Protein AF-A0A3M1DLG5-F1 (afdb_monomer)

Radius of gyration: 19.94 Å; Cα contacts (8 Å, |Δi|>4): 221; chains: 1; bounding box: 51×45×50 Å

Foldseek 3Di:
DPPDQVCLLQVLCCLQVLPDPDDPDDDDDDDPLLVVLSVVCSVVSNVLSPLNVVLVVVLVVQCVVCVDDPDDDPVSQVSVVVSQVSVVVSLVSSVVSCVSSVPPLLVVLLVCLPPPSCWHWDDGPVDTDIGNSSLLVLLQVAPVNLPVLLVVCVVDDDRSNVSSLSSNVSSCPDPLNCVPCVPDALVPCVDPVNPPPDSSVRSVVVCVVVVVVVD

Nearest PDB structures (foldseek):
  7drw-assembly1_O  TM=3.138E-01  e=6.542E+00  Homo sapiens

Secondary structure (DSSP, 8-state):
---HHHHHHHHHHHTTT------S-------HHHHHHHHHHHHHHHHHHHHHHHHHHHHHHHHHH-TT-SS--HHHHHHHHHHHHHHHHHHHHHHHHHHHTT--HHHHHHHHTT-TT--EEES-TTSPEEE-HHHHHHHHH-GGGHHHHHHHHTT--HHHHHHHHHHHHHHHHSHHHHHHHTT--TT-TTSGGGTTS-HHHHHHHHHHHTGGGG-

Solvent-accessible surface area (backbone atoms only — not comparable to full-atom values): 12218 Å² total; per-residue (Å²): 144,85,74,55,64,67,50,45,66,45,49,45,38,35,52,39,77,25,66,62,80,80,77,92,79,86,88,84,89,82,59,75,66,34,46,54,42,48,59,72,46,42,61,64,41,47,54,48,13,48,52,35,37,51,51,50,54,52,46,55,50,52,62,64,70,44,84,84,59,102,62,77,52,75,67,48,50,52,52,47,52,50,42,43,53,48,51,54,50,50,52,53,48,51,55,48,46,41,58,73,34,68,51,60,64,59,65,55,30,62,72,36,38,66,42,90,36,55,49,50,62,44,76,53,81,96,58,63,40,83,36,54,45,30,29,52,54,36,10,73,61,7,54,81,37,44,66,65,44,60,63,42,61,83,78,43,59,74,70,31,32,53,33,42,56,49,16,47,57,41,12,53,65,21,68,84,28,26,77,78,50,74,74,62,60,53,87,46,70,87,40,72,92,38,59,95,51,58,69,66,57,28,46,52,52,51,49,61,75,52,44,79,76,79,110

Mean predicted aligned error: 11.47 Å

Structure (mmCIF, N/CA/C/O backbone):
data_AF-A0A3M1DLG5-F1
#
_entry.id   AF-A0A3M1DLG5-F1
#
loop_
_atom_site.group_PDB
_atom_site.id
_atom_site.type_symbol
_atom_site.label_atom_id
_atom_site.label_alt_id
_atom_site.label_comp_id
_atom_site.label_asym_id
_atom_site.label_entity_id
_atom_site.label_seq_id
_atom_site.pdbx_PDB_ins_code
_atom_site.Cartn_x
_atom_site.Cartn_y
_atom_site.Cartn_z
_atom_site.occupancy
_atom_site.B_iso_or_equiv
_atom_site.auth_seq_id
_atom_site.auth_comp_id
_atom_site.auth_asym_id
_atom_site.auth_atom_id
_atom_site.pdbx_PDB_model_num
ATOM 1 N N . MET A 1 1 ? -30.697 -7.023 3.765 1.00 36.19 1 MET A N 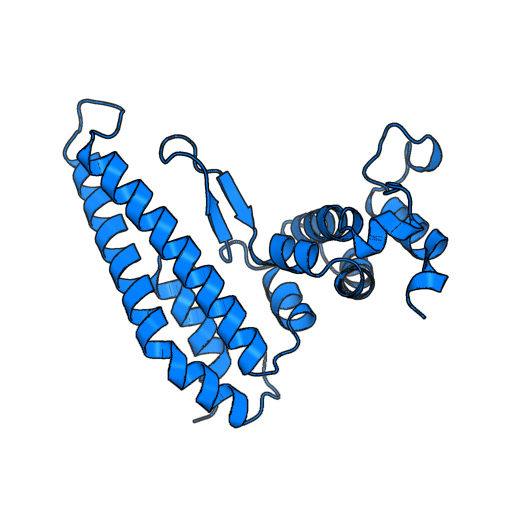1
ATOM 2 C CA . MET A 1 1 ? -29.843 -7.577 4.845 1.00 36.19 1 MET A CA 1
ATOM 3 C C . MET A 1 1 ? -28.482 -8.064 4.308 1.00 36.19 1 MET A C 1
ATOM 5 O O . MET A 1 1 ? -27.983 -9.080 4.757 1.0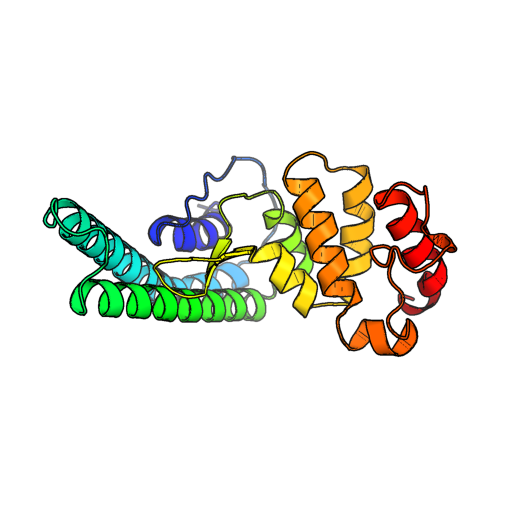0 36.19 1 MET A O 1
ATOM 9 N N . ARG A 1 2 ? -27.865 -7.372 3.330 1.00 32.28 2 ARG A N 1
ATOM 10 C CA . ARG A 1 2 ? -26.691 -7.883 2.577 1.00 32.28 2 ARG A CA 1
ATOM 11 C C . ARG A 1 2 ? -25.561 -6.848 2.386 1.00 32.28 2 ARG A C 1
ATOM 13 O O . ARG A 1 2 ? -24.687 -7.025 1.555 1.00 32.28 2 ARG A O 1
ATOM 20 N N . THR A 1 3 ? -25.570 -5.776 3.178 1.00 33.66 3 THR A N 1
ATOM 21 C CA . THR A 1 3 ? -24.706 -4.583 3.033 1.00 33.66 3 THR A CA 1
ATOM 22 C C . THR A 1 3 ? -23.513 -4.578 4.010 1.00 33.66 3 THR A C 1
ATOM 24 O O . THR A 1 3 ? -22.783 -3.603 4.102 1.00 33.66 3 THR A O 1
ATOM 27 N N . VAL A 1 4 ? -23.326 -5.638 4.805 1.00 42.47 4 VAL A N 1
ATOM 28 C CA . VAL A 1 4 ? -22.681 -5.502 6.126 1.00 42.47 4 VAL A CA 1
ATOM 29 C C . VAL A 1 4 ? -21.161 -5.703 6.112 1.00 42.47 4 VAL A C 1
ATOM 31 O O . VAL A 1 4 ? -20.481 -5.082 6.911 1.00 42.47 4 VAL A O 1
ATOM 34 N N . ILE A 1 5 ? -20.582 -6.486 5.200 1.00 41.12 5 ILE A N 1
ATOM 35 C CA . ILE A 1 5 ? -19.214 -7.013 5.396 1.00 41.12 5 ILE A CA 1
ATOM 36 C C . ILE A 1 5 ? -18.106 -5.987 5.080 1.00 41.12 5 ILE A C 1
ATOM 38 O O . ILE A 1 5 ? -17.142 -5.847 5.831 1.00 41.12 5 ILE A O 1
ATOM 42 N N . ILE A 1 6 ? -18.251 -5.220 3.993 1.00 41.19 6 ILE A N 1
ATOM 43 C CA . ILE A 1 6 ? -17.272 -4.184 3.601 1.00 41.19 6 ILE A CA 1
ATOM 44 C C . ILE A 1 6 ? -17.504 -2.896 4.399 1.00 41.19 6 ILE A C 1
ATOM 46 O O . ILE A 1 6 ? -16.544 -2.225 4.781 1.00 41.19 6 ILE A O 1
ATOM 50 N N . SER A 1 7 ? -18.767 -2.590 4.718 1.00 37.44 7 SER A N 1
ATOM 51 C CA . SER A 1 7 ? -19.107 -1.542 5.677 1.00 37.44 7 SER A CA 1
ATOM 52 C C . SER A 1 7 ? -18.572 -1.871 7.066 1.00 37.44 7 SER A C 1
ATOM 54 O O . SER A 1 7 ? -18.046 -0.970 7.686 1.00 37.44 7 SER A O 1
ATOM 56 N N . ALA A 1 8 ? -18.584 -3.128 7.519 1.00 39.03 8 ALA A N 1
ATOM 57 C CA . ALA A 1 8 ? -18.019 -3.521 8.809 1.00 39.03 8 ALA A CA 1
ATOM 58 C C . ALA A 1 8 ? -16.513 -3.245 8.870 1.00 39.03 8 ALA A C 1
ATOM 60 O O . ALA A 1 8 ? -16.102 -2.468 9.718 1.00 39.03 8 ALA A O 1
ATOM 61 N N . LEU A 1 9 ? -15.703 -3.748 7.928 1.00 41.31 9 LEU A N 1
ATOM 62 C CA . LEU A 1 9 ? -14.248 -3.497 7.900 1.00 41.31 9 LEU A CA 1
ATOM 63 C C . LEU A 1 9 ? -13.873 -2.018 7.674 1.00 41.31 9 LEU A C 1
ATOM 65 O O . LEU A 1 9 ? -12.832 -1.567 8.149 1.00 41.31 9 LEU A O 1
ATOM 69 N N . ALA A 1 10 ? -14.707 -1.248 6.970 1.00 39.22 10 ALA A N 1
ATOM 70 C CA . ALA A 1 10 ? -14.526 0.197 6.838 1.00 39.22 10 ALA A CA 1
ATOM 71 C C . ALA A 1 10 ? -14.945 0.952 8.117 1.00 39.22 10 ALA A C 1
ATOM 73 O O . ALA A 1 10 ? -14.186 1.789 8.592 1.00 39.22 10 ALA A O 1
ATOM 74 N N . SER A 1 11 ? -16.090 0.625 8.722 1.00 36.44 11 SER A N 1
ATOM 75 C CA . SER A 1 11 ? -16.593 1.192 9.986 1.00 36.44 11 SER A CA 1
ATOM 76 C C . SER A 1 11 ? -15.668 0.898 11.170 1.00 36.44 11 SER A C 1
ATOM 78 O O . SER A 1 11 ? -15.456 1.763 12.015 1.00 36.44 11 SER A O 1
ATOM 80 N N . ILE A 1 12 ? -15.053 -0.283 11.161 1.00 41.28 12 ILE A N 1
ATOM 81 C CA . ILE A 1 12 ? -13.977 -0.746 12.042 1.00 41.28 12 ILE A CA 1
ATOM 82 C C . ILE A 1 12 ? -12.810 0.254 12.106 1.00 41.28 12 ILE A C 1
ATOM 84 O O . ILE A 1 12 ? -12.253 0.492 13.177 1.00 41.28 12 ILE A O 1
ATOM 88 N N . LEU A 1 13 ? -12.453 0.867 10.972 1.00 40.31 13 LEU A N 1
ATOM 89 C CA . LEU A 1 13 ? -11.385 1.867 10.882 1.00 40.31 13 LEU A CA 1
ATOM 90 C C . LEU A 1 13 ? -11.918 3.282 11.166 1.00 40.31 13 LEU A C 1
ATOM 92 O O . LEU A 1 13 ? -11.270 4.042 11.883 1.00 40.31 13 LEU A O 1
ATOM 96 N N . VAL A 1 14 ? -13.137 3.604 10.717 1.00 38.12 14 VAL A N 1
ATOM 97 C CA . VAL A 1 14 ? -13.814 4.893 10.990 1.00 38.12 14 VAL A CA 1
ATOM 98 C C . VAL A 1 14 ? -13.953 5.175 12.486 1.00 38.12 14 VAL A C 1
ATOM 100 O O . VAL A 1 14 ? -13.737 6.310 12.905 1.00 38.12 14 VAL A O 1
ATOM 103 N N . GLY A 1 15 ? -14.230 4.156 13.304 1.00 35.38 15 GLY A N 1
ATOM 104 C CA . GLY A 1 15 ? -14.324 4.292 14.762 1.00 35.38 15 GLY A CA 1
ATOM 105 C C . GLY A 1 15 ? -13.002 4.603 15.485 1.00 35.38 15 GLY A C 1
ATOM 106 O O . GLY A 1 15 ? -13.041 4.949 16.657 1.00 35.38 15 GLY A O 1
ATOM 107 N N . ALA A 1 16 ? -11.843 4.498 14.818 1.00 34.12 16 ALA A N 1
ATOM 108 C CA . ALA A 1 16 ? -10.505 4.706 15.400 1.00 34.12 16 ALA A CA 1
ATOM 109 C C . ALA A 1 16 ? -9.875 6.081 15.069 1.00 34.12 16 ALA A C 1
ATOM 111 O O . ALA A 1 16 ? -8.660 6.268 15.223 1.00 34.12 16 ALA A O 1
ATOM 112 N N . GLY A 1 17 ? -10.656 7.028 14.535 1.00 31.05 17 GLY A N 1
ATOM 113 C CA . GLY A 1 17 ? -10.147 8.308 14.023 1.00 31.05 17 GLY A CA 1
ATOM 114 C C . GLY A 1 17 ? -9.451 8.207 12.654 1.00 31.05 17 GLY A C 1
ATOM 115 O O . GLY A 1 17 ? -8.719 9.118 12.263 1.00 31.05 17 GLY A O 1
ATOM 116 N N . VAL A 1 18 ? -9.670 7.111 11.917 1.00 35.88 18 VAL A N 1
ATOM 117 C CA . VAL A 1 18 ? -9.260 6.906 10.515 1.00 35.88 18 VAL A CA 1
ATOM 118 C C . VAL A 1 18 ? -10.488 7.205 9.640 1.00 35.88 18 VAL A C 1
ATOM 120 O O . VAL A 1 18 ? -11.346 6.352 9.456 1.00 35.88 18 VAL A O 1
ATOM 123 N N . TYR A 1 19 ? -10.641 8.448 9.173 1.00 32.88 19 TYR A N 1
ATOM 124 C CA . TYR A 1 19 ? -11.885 8.983 8.578 1.00 32.88 19 TYR A CA 1
ATOM 125 C C . TYR A 1 19 ? -12.289 8.388 7.204 1.00 32.88 19 TYR A C 1
ATOM 127 O O . TYR A 1 19 ? -12.300 9.097 6.205 1.00 32.88 19 TYR A O 1
ATOM 135 N N . VAL A 1 20 ? -12.710 7.127 7.109 1.00 34.62 20 VAL A N 1
ATOM 136 C CA . VAL A 1 20 ? -13.213 6.571 5.833 1.00 34.62 20 VAL A CA 1
ATOM 137 C C . VAL A 1 20 ? -14.630 7.082 5.526 1.00 34.62 20 VAL A C 1
ATOM 139 O O . VAL A 1 20 ? -15.617 6.598 6.078 1.00 34.62 20 VAL A O 1
ATOM 142 N N . TRP A 1 21 ? -14.765 8.034 4.599 1.00 27.91 21 TRP A N 1
ATOM 143 C CA . TRP A 1 21 ? -16.052 8.320 3.952 1.00 27.91 21 TRP A CA 1
ATOM 144 C C . TRP A 1 21 ? -16.255 7.302 2.822 1.00 27.91 21 TRP A C 1
ATOM 146 O O . TRP A 1 21 ? -15.625 7.385 1.767 1.00 27.91 21 TRP A O 1
ATOM 156 N N . VAL A 1 22 ? -17.086 6.284 3.056 1.00 32.59 22 VAL A N 1
ATOM 157 C CA . VAL A 1 22 ? -17.362 5.239 2.059 1.00 32.59 22 VAL A CA 1
ATOM 158 C C . VAL A 1 22 ? -18.319 5.791 0.999 1.00 32.59 22 VAL A C 1
ATOM 160 O O . VAL A 1 22 ? -19.522 5.909 1.235 1.00 32.59 22 VAL A O 1
ATOM 163 N N . ASN A 1 23 ? -17.792 6.098 -0.189 1.00 27.17 23 ASN A N 1
ATOM 164 C CA . ASN A 1 23 ? -18.617 6.348 -1.371 1.00 27.17 23 ASN A CA 1
ATOM 165 C C . ASN A 1 23 ? -19.371 5.063 -1.771 1.00 27.17 23 ASN A C 1
ATOM 167 O O . ASN A 1 23 ? -18.784 3.988 -1.905 1.00 27.17 23 ASN A O 1
ATOM 171 N N . HIS A 1 24 ? -20.687 5.197 -1.942 1.00 28.91 24 HIS A N 1
ATOM 172 C CA . HIS A 1 24 ? -21.675 4.148 -2.226 1.00 28.91 24 HIS A CA 1
ATOM 173 C C . HIS A 1 24 ? -21.585 3.593 -3.665 1.00 28.91 24 HIS A C 1
ATOM 175 O O . HIS A 1 24 ? -22.514 3.763 -4.448 1.00 28.91 24 HIS A O 1
ATOM 181 N N . THR A 1 25 ? -20.489 2.938 -4.061 1.00 31.25 25 THR A N 1
ATOM 182 C CA . THR A 1 25 ? -20.414 2.348 -5.417 1.00 31.25 25 THR A CA 1
ATOM 183 C C . THR A 1 25 ? -19.607 1.053 -5.496 1.00 31.25 25 THR A C 1
ATOM 185 O O . THR A 1 25 ? -18.667 0.999 -6.276 1.00 31.25 25 THR A O 1
ATOM 188 N N . TRP A 1 26 ? -19.943 0.007 -4.732 1.00 37.22 26 TRP A N 1
ATOM 189 C CA . TRP A 1 26 ? -19.465 -1.358 -5.026 1.00 37.22 26 TRP A CA 1
ATOM 190 C C . TRP A 1 26 ? -20.488 -2.406 -4.577 1.00 37.22 26 TRP A C 1
ATOM 192 O O . TRP A 1 26 ? -20.509 -2.824 -3.420 1.00 37.22 26 TRP A O 1
ATOM 202 N N . GLU A 1 27 ? -21.342 -2.821 -5.510 1.00 37.94 27 GLU A N 1
ATOM 203 C CA . GLU A 1 27 ? -22.211 -3.988 -5.382 1.00 37.94 27 GLU A CA 1
ATOM 204 C C . GLU A 1 27 ? -21.558 -5.172 -6.108 1.00 37.94 27 GLU A C 1
ATOM 206 O O . GLU A 1 27 ? -21.162 -5.049 -7.263 1.00 37.94 27 GLU A O 1
ATOM 211 N N . GLU A 1 28 ? -21.472 -6.300 -5.397 1.00 39.03 28 GLU A N 1
ATOM 212 C CA . GLU A 1 28 ? -21.389 -7.690 -5.878 1.00 39.03 28 GLU A CA 1
ATOM 213 C C . GLU A 1 28 ? -20.162 -8.517 -5.439 1.00 39.03 28 GLU A C 1
ATOM 215 O O . GLU A 1 28 ? -19.011 -8.259 -5.792 1.00 39.03 28 GLU A O 1
ATOM 220 N N . ARG A 1 29 ? -20.515 -9.618 -4.750 1.00 42.81 29 ARG A N 1
ATOM 221 C CA . ARG A 1 29 ? -19.769 -10.851 -4.425 1.00 42.81 29 ARG A C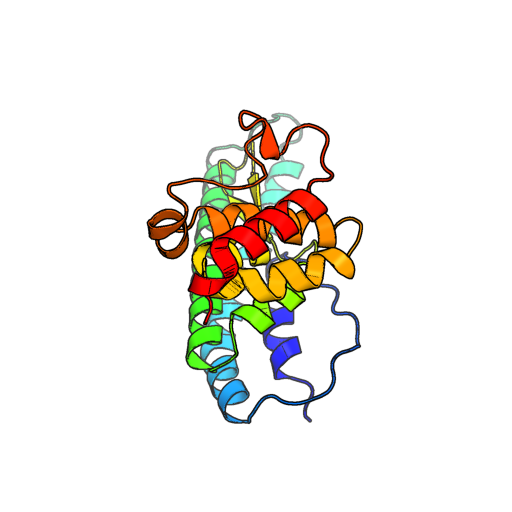A 1
ATOM 222 C C . ARG A 1 29 ? -18.703 -10.788 -3.333 1.00 42.81 29 ARG A C 1
ATOM 224 O O . ARG A 1 29 ? -17.524 -10.635 -3.627 1.00 42.81 29 ARG A O 1
ATOM 231 N N . TYR A 1 30 ? -19.129 -11.104 -2.109 1.00 47.16 30 TYR A N 1
ATOM 232 C CA . TYR A 1 30 ? -18.330 -11.869 -1.144 1.00 47.16 30 TYR A CA 1
ATOM 233 C C . TYR A 1 30 ? -19.228 -12.897 -0.429 1.00 47.16 30 TYR A C 1
ATOM 235 O O . TYR A 1 30 ? -20.393 -12.605 -0.167 1.00 47.16 30 TYR A O 1
ATOM 243 N N . ASP A 1 31 ? -18.684 -14.099 -0.216 1.00 51.06 31 ASP A N 1
ATOM 244 C CA . ASP A 1 31 ? -19.351 -15.311 0.294 1.00 51.06 31 ASP A CA 1
ATOM 245 C C . ASP A 1 31 ? -19.721 -15.223 1.787 1.00 51.06 31 ASP A C 1
ATOM 247 O O . ASP A 1 31 ? -19.079 -14.499 2.551 1.00 51.06 31 ASP A O 1
ATOM 251 N N . ASP A 1 32 ? -20.697 -16.026 2.226 1.00 50.41 32 ASP A N 1
ATOM 252 C CA . ASP A 1 32 ? -21.175 -16.083 3.621 1.00 50.41 32 ASP A CA 1
ATOM 253 C C . ASP A 1 32 ? -20.044 -16.368 4.640 1.00 50.41 32 ASP A C 1
ATOM 255 O O . ASP A 1 32 ? -20.055 -15.822 5.742 1.00 50.41 32 ASP A O 1
ATOM 259 N N . ALA A 1 33 ? -18.999 -17.105 4.242 1.00 48.28 33 ALA A N 1
ATOM 260 C CA . ALA A 1 33 ? -17.816 -17.392 5.066 1.00 48.28 33 ALA A CA 1
ATOM 261 C C . ALA A 1 33 ? -17.002 -16.138 5.456 1.00 48.28 33 ALA A C 1
ATOM 263 O O . ALA A 1 33 ? -16.401 -16.087 6.529 1.00 48.28 33 ALA A O 1
ATOM 264 N N . VAL A 1 34 ? -17.007 -15.098 4.614 1.00 50.56 34 VAL A N 1
ATOM 265 C CA . VAL A 1 34 ? -16.353 -13.808 4.898 1.00 50.56 34 VAL A CA 1
ATOM 266 C C . VAL A 1 34 ? -17.087 -13.092 6.037 1.00 50.56 34 VAL A C 1
ATOM 268 O O . VAL A 1 34 ? -16.456 -12.459 6.883 1.00 50.56 34 VAL A O 1
ATOM 271 N N . THR A 1 35 ? -18.418 -13.216 6.085 1.00 57.28 35 THR A N 1
ATOM 272 C CA . THR A 1 35 ? -19.262 -12.621 7.134 1.00 57.28 35 THR A CA 1
ATOM 273 C C . THR A 1 35 ? -18.934 -13.199 8.503 1.00 57.28 35 THR A C 1
ATOM 275 O O . THR A 1 35 ? -18.760 -12.442 9.458 1.00 57.28 35 THR A O 1
ATOM 278 N N . ASP A 1 36 ? -18.795 -14.522 8.592 1.00 57.44 36 ASP A N 1
ATOM 279 C CA . ASP A 1 36 ? -18.526 -15.214 9.852 1.00 57.44 36 ASP A CA 1
ATOM 280 C C . ASP A 1 36 ? -17.146 -14.851 10.409 1.00 57.44 36 ASP A C 1
ATOM 282 O O . ASP A 1 36 ? -17.024 -14.499 11.587 1.00 57.44 36 ASP A O 1
ATOM 286 N N . VAL A 1 37 ? -16.114 -14.819 9.560 1.00 58.62 37 VAL A N 1
ATOM 287 C CA . VAL A 1 37 ? -14.763 -14.412 9.976 1.00 58.62 37 VAL A CA 1
ATOM 288 C C . VAL A 1 37 ? -14.744 -12.949 10.425 1.00 58.62 37 VAL A C 1
ATOM 290 O O . VAL A 1 37 ? -14.229 -12.642 11.498 1.00 58.62 37 VAL A O 1
ATOM 293 N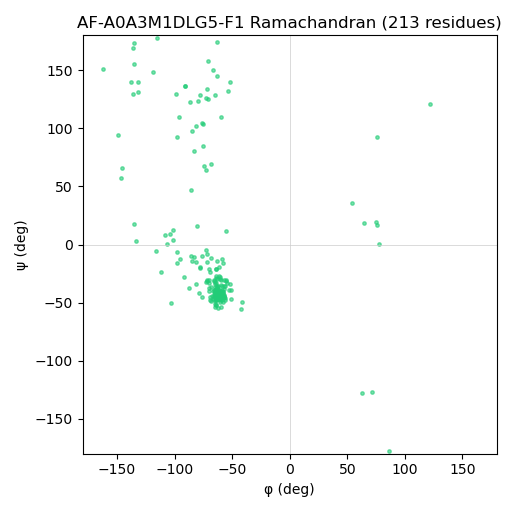 N . VAL A 1 38 ? -15.351 -12.033 9.663 1.00 57.19 38 VAL A N 1
ATOM 294 C CA . VAL A 1 38 ? -15.409 -10.612 10.050 1.00 57.19 38 VAL A CA 1
ATOM 295 C C . VAL A 1 38 ? -16.170 -10.429 11.366 1.00 57.19 38 VAL A C 1
ATOM 297 O O . VAL A 1 38 ? -15.698 -9.702 12.238 1.00 57.19 38 VAL A O 1
ATOM 300 N N . SER A 1 39 ? -17.286 -11.137 11.564 1.00 63.81 39 SER A N 1
ATOM 301 C CA . SER A 1 39 ? -18.059 -11.076 12.811 1.00 63.81 39 SER A CA 1
ATOM 302 C C . SER A 1 39 ? -17.283 -11.600 14.027 1.00 63.81 39 SER A C 1
ATOM 304 O O . SER A 1 39 ? -17.411 -11.047 15.119 1.00 63.81 39 SER A O 1
ATOM 306 N N . THR A 1 40 ? -16.415 -12.598 13.825 1.00 70.50 40 THR A N 1
ATOM 307 C CA . THR A 1 40 ? -15.566 -13.187 14.872 1.00 70.50 40 THR A CA 1
ATOM 308 C C . THR A 1 40 ? -14.578 -12.163 15.436 1.00 70.50 40 THR A C 1
ATOM 310 O O . THR A 1 40 ? -14.347 -12.118 16.645 1.00 70.50 40 THR A O 1
ATOM 313 N N . TYR A 1 41 ? -14.028 -11.298 14.579 1.00 66.25 41 TYR A N 1
ATOM 314 C CA . TYR A 1 41 ? -13.051 -10.277 14.976 1.00 66.25 41 TYR A CA 1
ATOM 315 C C . TYR A 1 41 ? -13.660 -8.904 15.268 1.00 66.25 41 TYR A C 1
ATOM 317 O O . TYR A 1 41 ? -12.992 -8.062 15.871 1.00 66.25 41 TYR A O 1
ATOM 325 N N . GLN A 1 42 ? -14.927 -8.685 14.903 1.00 63.94 42 GLN A N 1
ATOM 326 C CA . GLN A 1 42 ? -15.621 -7.402 15.022 1.00 63.94 42 GLN A CA 1
ATOM 327 C C . GLN A 1 42 ? -15.507 -6.797 16.427 1.00 63.94 42 GLN A C 1
ATOM 329 O O . GLN A 1 42 ? -15.131 -5.639 16.570 1.00 63.94 42 GLN A O 1
ATOM 334 N N . TRP A 1 43 ? -15.743 -7.591 17.474 1.00 71.38 43 TRP A N 1
ATOM 335 C CA . TRP A 1 43 ? -15.675 -7.098 18.853 1.00 71.38 43 TRP A CA 1
ATOM 336 C C . TRP A 1 43 ? -14.269 -6.632 19.259 1.00 71.38 43 TRP A C 1
ATOM 338 O O . TRP A 1 43 ? -14.119 -5.584 19.888 1.00 71.38 43 TRP A O 1
ATOM 348 N N . GLN A 1 44 ? -13.229 -7.390 18.896 1.00 68.44 44 GLN A N 1
ATOM 349 C CA . GLN A 1 44 ? -11.843 -7.034 19.224 1.00 68.44 44 GLN A CA 1
ATOM 350 C C . GLN A 1 44 ? -11.439 -5.740 18.528 1.00 68.44 44 GLN A C 1
ATOM 352 O O . GLN A 1 44 ? -10.792 -4.874 19.116 1.00 68.44 44 GLN A O 1
ATOM 357 N N . VAL A 1 45 ? -11.864 -5.602 17.279 1.00 61.84 45 VAL A N 1
ATOM 358 C CA . VAL A 1 45 ? -11.646 -4.402 16.501 1.00 61.84 45 VAL A CA 1
ATOM 359 C C . VAL A 1 45 ? -12.371 -3.200 17.108 1.00 61.84 45 VAL A C 1
ATOM 361 O O . VAL A 1 45 ? -11.726 -2.189 17.374 1.00 61.84 45 VAL A O 1
ATOM 364 N N . ASP A 1 46 ? -13.671 -3.314 17.385 1.00 63.91 46 ASP A N 1
ATOM 365 C CA . ASP A 1 46 ? -14.464 -2.231 17.973 1.00 63.91 46 ASP A CA 1
ATOM 366 C C . ASP A 1 46 ? -13.895 -1.803 19.331 1.00 63.91 46 ASP A C 1
ATOM 368 O O . ASP A 1 46 ? -13.815 -0.613 19.635 1.00 63.91 46 ASP A O 1
ATOM 372 N N . SER A 1 47 ? -13.433 -2.764 20.136 1.00 68.31 47 SER A N 1
ATOM 373 C CA . SER A 1 47 ? -12.778 -2.493 21.416 1.00 68.31 47 SER A CA 1
ATOM 374 C C . SER A 1 47 ? -11.492 -1.677 21.247 1.00 68.31 47 SER A C 1
ATOM 376 O O . SER A 1 47 ? -11.276 -0.718 21.991 1.00 68.31 47 SER A O 1
ATOM 378 N N . LEU A 1 48 ? -10.630 -2.039 20.290 1.00 63.56 48 LEU A N 1
ATOM 379 C CA . LEU A 1 48 ? -9.382 -1.314 20.024 1.00 63.56 48 LEU A CA 1
ATOM 380 C C . LEU A 1 48 ? -9.657 0.084 19.461 1.00 63.56 48 LEU A C 1
ATOM 382 O O . LEU A 1 48 ? -9.058 1.058 19.918 1.00 63.56 48 LEU A O 1
ATOM 386 N N . SER A 1 49 ? -10.590 0.194 18.517 1.00 61.16 49 SER A N 1
ATOM 387 C CA . SER A 1 49 ? -10.982 1.458 17.892 1.00 61.16 49 SER A CA 1
ATOM 388 C C . SER A 1 49 ? -11.564 2.436 18.912 1.00 61.16 49 SER A C 1
ATOM 390 O O . SER A 1 49 ? -11.099 3.571 19.006 1.00 61.16 49 SER A O 1
ATOM 392 N N . ASN A 1 50 ? -12.486 1.975 19.763 1.00 69.00 50 ASN A N 1
ATOM 393 C CA . ASN A 1 50 ? -13.054 2.796 20.832 1.00 69.00 50 ASN A CA 1
ATOM 394 C C . ASN A 1 50 ? -11.985 3.266 21.829 1.00 69.00 50 ASN A C 1
ATOM 396 O O . ASN A 1 50 ? -12.000 4.423 22.246 1.00 69.00 50 ASN A O 1
ATOM 400 N N . ARG A 1 51 ? -11.030 2.400 22.199 1.00 72.25 51 ARG A N 1
ATOM 401 C CA . ARG A 1 51 ? -9.929 2.784 23.096 1.00 72.25 51 ARG A CA 1
ATOM 402 C C . ARG A 1 51 ? -9.046 3.867 22.474 1.00 72.25 51 ARG A C 1
ATOM 404 O O . ARG A 1 51 ? -8.698 4.821 23.164 1.00 72.25 51 ARG A O 1
ATOM 411 N N . ILE A 1 52 ? -8.717 3.741 21.186 1.00 64.88 52 ILE A N 1
ATOM 412 C CA . ILE A 1 52 ? -7.955 4.753 20.440 1.00 64.88 52 ILE A CA 1
ATOM 413 C C . ILE A 1 52 ? -8.697 6.092 20.432 1.00 64.88 52 ILE A C 1
ATOM 415 O O . ILE A 1 52 ? -8.082 7.127 20.683 1.00 64.88 52 ILE A O 1
ATOM 419 N N . GLU A 1 53 ? -10.003 6.086 20.162 1.00 68.56 53 GLU A N 1
ATOM 420 C CA . GLU A 1 53 ? -10.804 7.310 20.098 1.00 68.56 53 GLU A CA 1
ATOM 421 C C . GLU A 1 53 ? -10.869 8.027 21.450 1.00 68.56 53 GLU A C 1
ATOM 423 O O . GLU A 1 53 ? -10.624 9.232 21.524 1.00 68.56 53 GLU A O 1
ATOM 428 N N . VAL A 1 54 ? -11.111 7.290 22.538 1.00 72.56 54 VAL A N 1
ATOM 429 C CA . VAL A 1 54 ? -11.111 7.857 23.895 1.00 72.56 54 VAL A CA 1
ATOM 430 C C . VAL A 1 54 ? -9.760 8.496 24.220 1.00 72.56 54 VAL A C 1
ATOM 432 O O . VAL A 1 54 ? -9.719 9.654 24.636 1.00 72.56 54 VAL A O 1
ATOM 435 N N . LEU A 1 55 ? -8.655 7.792 23.958 1.00 68.50 55 LEU A N 1
ATOM 436 C CA . LEU A 1 55 ? -7.311 8.316 24.215 1.00 68.50 55 LEU A CA 1
ATOM 437 C C . LEU A 1 55 ? -6.987 9.539 23.345 1.00 68.50 55 LEU A C 1
ATOM 439 O O . LEU A 1 55 ? -6.387 10.492 23.836 1.00 68.50 55 LEU A O 1
ATOM 443 N N . ASN A 1 56 ? -7.417 9.567 22.077 1.00 66.19 56 ASN A N 1
ATOM 444 C CA . ASN A 1 56 ? -7.274 10.753 21.226 1.00 66.19 56 ASN A CA 1
ATOM 445 C C . ASN A 1 56 ? -8.022 11.952 21.822 1.00 66.19 56 ASN A C 1
ATOM 447 O O . ASN A 1 56 ? -7.486 13.059 21.862 1.00 66.19 56 ASN A O 1
ATOM 451 N N . GLN A 1 57 ? -9.255 11.754 22.294 1.00 72.19 57 GLN A N 1
ATOM 452 C CA . GLN A 1 57 ? -10.037 12.830 22.902 1.00 72.19 57 GLN A CA 1
ATOM 453 C C . GLN A 1 57 ? -9.395 13.341 24.195 1.00 72.19 57 GLN A C 1
ATOM 455 O O . GLN A 1 57 ? -9.341 14.554 24.405 1.00 72.19 57 GLN A O 1
ATOM 460 N N . GLU A 1 58 ? -8.890 12.448 25.046 1.00 74.25 58 GLU A N 1
ATOM 461 C CA . GLU A 1 58 ? -8.175 12.804 26.277 1.00 74.25 58 GLU A CA 1
ATOM 462 C C . GLU A 1 58 ? -6.887 13.574 25.987 1.00 74.25 58 GLU A C 1
ATOM 464 O O . GLU A 1 58 ? -6.660 14.637 26.568 1.00 74.25 58 GLU A O 1
ATOM 469 N N . LEU A 1 59 ? -6.099 13.110 25.018 1.00 70.81 59 LEU A N 1
ATOM 470 C CA . LEU A 1 59 ? -4.885 13.780 24.571 1.00 70.81 59 LEU A CA 1
ATOM 471 C C . LEU A 1 59 ? -5.181 15.184 24.028 1.00 70.81 59 LEU A C 1
ATOM 473 O O . LEU A 1 59 ? -4.543 16.156 24.428 1.00 70.81 59 LEU A O 1
ATOM 477 N N . MET A 1 60 ? -6.208 15.329 23.185 1.00 71.69 60 MET A N 1
ATOM 478 C CA . MET A 1 60 ? -6.612 16.637 22.657 1.00 71.69 60 MET A CA 1
ATOM 479 C C . MET A 1 60 ? -7.144 17.576 23.746 1.00 71.69 60 MET A C 1
ATOM 481 O O . MET A 1 60 ? -6.975 18.792 23.636 1.00 71.69 60 MET A O 1
ATOM 485 N N . ARG A 1 61 ? -7.779 17.047 24.801 1.00 76.69 61 ARG A N 1
ATOM 486 C CA . ARG A 1 61 ? -8.181 17.840 25.975 1.00 76.69 61 ARG A CA 1
ATOM 487 C C . ARG A 1 61 ? -6.969 18.289 26.788 1.00 76.69 61 ARG A C 1
ATOM 489 O O . ARG A 1 61 ? -6.915 19.463 27.139 1.00 76.69 61 ARG A O 1
ATOM 496 N N . SER A 1 62 ? -6.008 17.399 27.038 1.00 70.00 62 SER A N 1
ATOM 497 C CA . SER A 1 62 ? -4.752 17.707 27.739 1.00 70.00 62 SER A CA 1
ATOM 498 C C . SER A 1 62 ? -3.973 18.816 27.021 1.00 70.00 62 SER A C 1
ATOM 500 O O . SER A 1 62 ? -3.687 19.846 27.628 1.00 70.00 62 SER A O 1
ATOM 502 N N . ILE A 1 63 ? -3.786 18.696 25.701 1.00 68.38 63 ILE A N 1
ATOM 503 C CA . ILE A 1 63 ? -3.112 19.714 24.876 1.00 68.38 63 ILE A CA 1
ATOM 504 C C . ILE A 1 63 ? -3.825 21.074 24.947 1.00 68.38 63 ILE A C 1
ATOM 506 O O . ILE A 1 63 ? -3.178 22.117 25.012 1.00 68.38 63 ILE A O 1
ATOM 510 N N . ARG A 1 64 ? -5.167 21.093 24.925 1.00 73.50 64 ARG A N 1
ATOM 511 C CA . ARG A 1 64 ? -5.943 22.344 25.030 1.00 73.50 64 ARG A CA 1
ATOM 512 C C . ARG A 1 64 ? -5.898 22.955 26.431 1.00 73.50 64 ARG A C 1
ATOM 514 O O . ARG A 1 64 ? -5.981 24.171 26.547 1.00 73.50 64 ARG A O 1
ATOM 521 N N . ALA A 1 65 ? -5.796 22.141 27.479 1.00 69.94 65 ALA A N 1
ATOM 522 C CA . ALA A 1 65 ? -5.708 22.620 28.856 1.00 69.94 65 ALA A CA 1
ATOM 523 C C . ALA A 1 65 ? -4.335 23.246 29.165 1.00 69.94 65 ALA A C 1
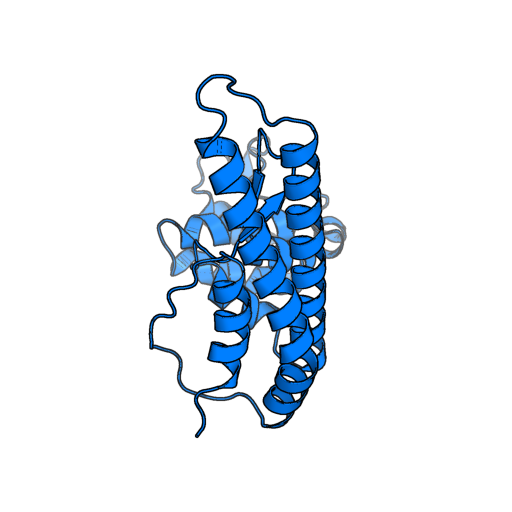ATOM 525 O O . ALA A 1 65 ? -4.258 24.215 29.919 1.00 69.94 65 ALA A O 1
ATOM 526 N N . GLU A 1 66 ? -3.260 22.759 28.540 1.00 63.03 66 GLU A N 1
ATOM 527 C CA . GLU A 1 66 ? -1.886 23.245 28.729 1.00 63.03 66 GLU A CA 1
ATOM 528 C C . GLU A 1 66 ? -1.517 24.452 27.844 1.00 63.03 66 GLU A C 1
ATOM 530 O O . GLU A 1 66 ? -0.434 24.500 27.263 1.00 63.03 66 GLU A O 1
ATOM 535 N N . HIS A 1 67 ? -2.370 25.482 27.768 1.00 54.59 67 HIS A N 1
ATOM 536 C CA . HIS A 1 67 ? -2.200 26.691 26.932 1.00 54.59 67 HIS A CA 1
ATOM 537 C C . HIS A 1 67 ? -0.887 27.512 27.110 1.00 54.59 67 HIS A C 1
ATOM 539 O O . HIS A 1 67 ? -0.781 28.617 26.577 1.00 54.59 67 HIS A O 1
ATOM 545 N N . GLN A 1 68 ? 0.139 27.007 27.803 1.00 50.84 68 GLN A N 1
ATOM 546 C CA . GLN A 1 68 ? 1.410 27.689 28.052 1.00 50.84 68 GLN A CA 1
ATOM 547 C C . GLN A 1 68 ? 2.697 26.878 27.820 1.00 50.84 68 GLN A C 1
ATOM 549 O O . GLN A 1 68 ? 3.774 27.448 28.008 1.00 50.84 68 GLN A O 1
ATOM 554 N N . LYS A 1 69 ? 2.655 25.619 27.351 1.00 51.34 69 LYS A N 1
ATOM 555 C CA . LYS A 1 69 ? 3.875 24.910 26.906 1.00 51.34 69 LYS A CA 1
ATOM 556 C C . LYS A 1 69 ? 3.663 24.141 25.592 1.00 51.34 69 LYS A C 1
ATOM 558 O O . LYS A 1 69 ? 2.725 23.365 25.492 1.00 51.34 69 LYS A O 1
ATOM 563 N N . PRO A 1 70 ? 4.536 24.314 24.580 1.00 51.22 70 PRO A N 1
ATOM 564 C CA . PRO A 1 70 ? 4.376 23.711 23.252 1.00 51.22 70 PRO A CA 1
ATOM 565 C C . PRO A 1 70 ? 4.823 22.237 23.168 1.00 51.22 70 PRO A C 1
ATOM 567 O O . PRO A 1 70 ? 5.056 21.734 22.074 1.00 51.22 70 PRO A O 1
ATOM 570 N N . THR A 1 71 ? 4.991 21.547 24.296 1.00 61.41 71 THR A N 1
ATOM 571 C CA . THR A 1 71 ? 5.526 20.179 24.362 1.00 61.41 71 THR A CA 1
ATOM 572 C C . THR A 1 71 ? 4.637 19.331 25.249 1.00 61.41 71 THR A C 1
ATOM 574 O O . THR A 1 71 ? 4.376 19.756 26.373 1.00 61.41 71 THR A O 1
ATOM 577 N N . LEU A 1 72 ? 4.252 18.138 24.782 1.00 62.81 72 LEU A N 1
ATOM 578 C CA . LEU A 1 72 ? 3.558 17.167 25.624 1.00 62.81 72 LEU A CA 1
ATOM 579 C C . LEU A 1 72 ? 4.354 16.899 26.904 1.00 62.81 72 LEU A C 1
ATOM 581 O O . LEU A 1 72 ? 5.562 16.616 26.853 1.00 62.81 72 LEU A O 1
ATOM 585 N N . ASP A 1 73 ? 3.659 16.942 28.033 1.00 76.31 73 ASP A N 1
ATOM 586 C CA . ASP A 1 73 ? 4.151 16.390 29.284 1.00 76.31 73 ASP A CA 1
ATOM 587 C C . ASP A 1 73 ? 4.348 14.857 29.185 1.00 76.31 73 ASP A C 1
ATOM 589 O O . ASP A 1 73 ? 4.069 14.209 28.167 1.00 76.31 73 ASP A O 1
ATOM 593 N N . GLU A 1 74 ? 4.911 14.248 30.231 1.00 76.75 74 GLU A N 1
ATOM 594 C CA . GLU A 1 74 ? 5.157 12.798 30.257 1.00 76.75 74 GLU A CA 1
ATOM 595 C C . GLU A 1 74 ? 3.862 11.984 30.102 1.00 76.75 74 GLU A C 1
ATOM 597 O O . GLU A 1 74 ? 3.876 10.912 29.491 1.00 76.75 74 GLU A O 1
ATOM 602 N N . TYR A 1 75 ? 2.736 12.519 30.584 1.00 72.88 75 TYR A N 1
ATOM 603 C CA . TYR A 1 75 ? 1.419 11.899 30.483 1.00 72.88 75 TYR A CA 1
ATOM 604 C C . TYR A 1 75 ? 0.903 11.884 29.038 1.00 72.88 75 TYR A C 1
ATOM 606 O O . TYR A 1 75 ? 0.519 10.834 28.516 1.00 72.88 75 TYR A O 1
ATOM 614 N N . GLY A 1 76 ? 0.977 13.020 28.345 1.00 70.50 76 GLY A N 1
ATOM 615 C CA . GLY A 1 76 ? 0.645 13.141 26.933 1.00 70.50 76 GLY A CA 1
ATOM 616 C C . GLY A 1 76 ? 1.485 12.213 26.058 1.00 70.50 76 GLY A C 1
ATOM 617 O O . GLY A 1 76 ? 0.955 11.549 25.165 1.00 70.50 76 GLY A O 1
ATOM 618 N N . LYS A 1 77 ? 2.792 12.109 26.336 1.00 75.12 77 LYS A N 1
ATOM 619 C CA . LYS A 1 77 ? 3.698 11.200 25.611 1.00 75.12 77 LYS A CA 1
ATOM 620 C C . LYS A 1 77 ? 3.335 9.733 25.828 1.00 75.12 77 LYS A C 1
ATOM 622 O O . LYS A 1 77 ? 3.354 8.954 24.875 1.00 75.12 77 LYS A O 1
ATOM 627 N N . ALA A 1 78 ? 2.978 9.351 27.054 1.00 74.62 78 ALA A N 1
ATOM 628 C CA . ALA A 1 78 ? 2.532 7.994 27.358 1.00 74.62 78 ALA A CA 1
ATOM 629 C C . ALA A 1 78 ? 1.244 7.633 26.595 1.00 74.62 78 ALA A C 1
ATOM 631 O O . ALA A 1 78 ? 1.203 6.587 25.945 1.00 74.62 78 ALA A O 1
ATOM 632 N N . MET A 1 79 ? 0.241 8.522 26.585 1.00 71.62 79 MET A N 1
ATOM 633 C CA . MET A 1 79 ? -1.000 8.318 25.822 1.00 71.62 79 MET A CA 1
ATOM 634 C C . MET A 1 79 ? -0.743 8.201 24.318 1.00 71.62 79 MET A C 1
ATOM 636 O O . MET A 1 79 ? -1.286 7.314 23.661 1.00 71.62 79 MET A O 1
ATOM 640 N N . ALA A 1 80 ? 0.117 9.054 23.761 1.00 65.19 80 ALA A N 1
ATOM 641 C CA . ALA A 1 80 ? 0.482 8.987 22.351 1.00 65.19 80 ALA A CA 1
ATOM 642 C C . ALA A 1 80 ? 1.130 7.647 21.964 1.00 65.19 80 ALA A C 1
ATOM 644 O O . ALA A 1 80 ? 0.797 7.066 20.927 1.00 65.19 80 ALA A O 1
ATOM 645 N N . ASN A 1 81 ? 2.019 7.132 22.815 1.00 73.44 81 ASN A N 1
ATOM 646 C CA . ASN A 1 81 ? 2.648 5.829 22.617 1.00 73.44 81 ASN A CA 1
ATOM 647 C C . ASN A 1 81 ? 1.632 4.679 22.717 1.00 73.44 81 ASN A C 1
ATOM 649 O O . ASN A 1 81 ? 1.688 3.748 21.911 1.00 73.44 81 ASN A O 1
ATOM 653 N N . GLU A 1 82 ? 0.676 4.751 23.651 1.00 75.25 82 GLU A N 1
ATOM 654 C CA . GLU A 1 82 ? -0.414 3.771 23.766 1.00 75.25 82 GLU A CA 1
ATOM 655 C C . GLU A 1 82 ? -1.292 3.770 22.504 1.00 75.25 82 GLU A C 1
ATOM 657 O O . GLU A 1 82 ? -1.539 2.711 21.927 1.00 75.25 82 GLU A O 1
ATOM 662 N N . ILE A 1 83 ? -1.682 4.948 22.004 1.00 63.72 83 ILE A N 1
ATOM 663 C CA . ILE A 1 83 ? -2.435 5.094 20.747 1.00 63.72 83 ILE A CA 1
ATOM 664 C C . ILE A 1 83 ? -1.667 4.468 19.576 1.00 63.72 83 ILE A C 1
ATOM 666 O O . ILE A 1 83 ? -2.249 3.738 18.769 1.00 63.72 83 ILE A O 1
ATOM 670 N N . HIS A 1 84 ? -0.361 4.732 19.471 1.00 66.06 84 HIS A N 1
ATOM 671 C CA . HIS A 1 84 ? 0.478 4.154 18.422 1.00 66.06 84 HIS A CA 1
ATOM 672 C C . HIS A 1 84 ? 0.508 2.618 18.497 1.00 66.06 84 HIS A C 1
ATOM 674 O O . HIS A 1 84 ? 0.296 1.939 17.488 1.00 66.06 84 HIS A O 1
ATOM 680 N N . TRP A 1 85 ? 0.699 2.060 19.694 1.00 73.31 85 TRP A N 1
ATOM 681 C CA . TRP A 1 85 ? 0.700 0.615 19.907 1.00 73.31 85 TRP A CA 1
ATOM 682 C C . TRP A 1 85 ? -0.651 -0.033 19.568 1.00 73.31 85 TRP A C 1
ATOM 684 O O . TRP A 1 85 ? -0.688 -1.037 18.850 1.00 73.31 85 TRP A O 1
ATOM 694 N N . LEU A 1 86 ? -1.766 0.566 20.000 1.00 69.62 86 LEU A N 1
ATOM 695 C CA . LEU A 1 86 ? -3.116 0.077 19.698 1.00 69.62 86 LEU A CA 1
ATOM 696 C C . LEU A 1 86 ? -3.397 0.078 18.189 1.00 69.62 86 LEU A C 1
ATOM 698 O O . LEU A 1 86 ? -3.942 -0.890 17.657 1.00 69.62 86 LEU A O 1
ATOM 702 N N . ARG A 1 87 ? -2.960 1.116 17.463 1.00 65.25 87 ARG A N 1
ATOM 703 C CA . ARG A 1 87 ? -3.063 1.171 15.993 1.00 65.25 87 ARG A CA 1
ATOM 704 C C . ARG A 1 87 ? -2.273 0.052 15.317 1.00 65.25 87 ARG A C 1
ATOM 706 O O . ARG A 1 87 ? -2.745 -0.537 14.340 1.00 65.25 87 ARG A O 1
ATOM 713 N N . ALA A 1 88 ? -1.087 -0.269 15.831 1.00 67.50 88 ALA A N 1
ATOM 714 C CA . ALA A 1 88 ? -0.294 -1.385 15.324 1.00 67.50 88 ALA A CA 1
ATOM 715 C C . ALA A 1 88 ? -0.998 -2.735 15.554 1.00 67.50 88 ALA A C 1
ATOM 717 O O . ALA A 1 88 ? -1.005 -3.579 14.655 1.00 67.50 88 ALA A O 1
ATOM 718 N N . GLN A 1 89 ? -1.632 -2.935 16.715 1.00 71.94 89 GLN A N 1
ATOM 719 C CA . GLN A 1 89 ? -2.440 -4.132 16.975 1.00 71.94 89 GLN A CA 1
ATOM 720 C C . GLN A 1 89 ? -3.646 -4.231 16.040 1.00 71.94 89 GLN A C 1
ATOM 722 O O . GLN A 1 89 ? -3.845 -5.276 15.422 1.00 71.94 89 GLN A O 1
ATOM 727 N N . LEU A 1 90 ? -4.393 -3.137 15.873 1.00 65.94 90 LEU A N 1
ATOM 728 C CA . LEU A 1 90 ? -5.535 -3.072 14.964 1.00 65.94 90 LEU A CA 1
ATOM 729 C C . LEU A 1 90 ? -5.126 -3.421 13.526 1.00 65.94 90 LEU A C 1
ATOM 731 O O . LEU A 1 90 ? -5.784 -4.218 12.863 1.00 65.94 90 LEU A O 1
ATOM 735 N N . THR A 1 91 ? -3.988 -2.898 13.066 1.00 67.69 91 THR A N 1
ATOM 736 C CA . THR A 1 91 ? -3.448 -3.211 11.735 1.00 67.69 91 THR A CA 1
ATOM 737 C C . THR A 1 91 ? -3.177 -4.711 11.585 1.00 67.69 91 THR A C 1
ATOM 739 O O . THR A 1 91 ? -3.568 -5.311 10.586 1.00 67.69 91 THR A O 1
ATOM 742 N N . ARG A 1 92 ? -2.544 -5.353 12.579 1.00 73.12 92 ARG A N 1
ATOM 743 C CA . ARG A 1 92 ? -2.288 -6.808 12.552 1.00 73.12 92 ARG A CA 1
ATOM 744 C C . ARG A 1 92 ? -3.582 -7.613 12.509 1.00 73.12 92 ARG A C 1
ATOM 746 O O . ARG A 1 92 ? -3.647 -8.588 11.763 1.00 73.12 92 ARG A O 1
ATOM 753 N N . LEU A 1 93 ? -4.582 -7.188 13.275 1.00 69.75 93 LEU A N 1
ATOM 754 C CA . LEU A 1 93 ? -5.880 -7.843 13.339 1.00 69.75 93 LEU A CA 1
ATOM 755 C C . LEU A 1 93 ? -6.597 -7.776 11.990 1.00 69.75 93 LEU A C 1
ATOM 757 O O . LEU A 1 93 ? -6.986 -8.808 11.462 1.00 69.75 93 LEU A O 1
ATOM 761 N N . VAL A 1 94 ? -6.644 -6.598 11.361 1.00 68.69 94 VAL A N 1
ATOM 762 C CA . VAL A 1 94 ? -7.210 -6.434 10.012 1.00 68.69 94 VAL A CA 1
ATOM 763 C C . VAL A 1 94 ? -6.497 -7.332 9.000 1.00 68.69 94 VAL A C 1
ATOM 765 O O . VAL A 1 94 ? -7.158 -8.022 8.225 1.00 68.69 94 VAL A O 1
ATOM 768 N N . LYS A 1 95 ? -5.157 -7.392 9.024 1.00 70.69 95 LYS A N 1
ATOM 769 C CA . LYS A 1 95 ? -4.401 -8.305 8.147 1.00 70.69 95 LYS A CA 1
ATOM 770 C C . LYS A 1 95 ? -4.791 -9.768 8.369 1.00 70.69 95 LYS A C 1
ATOM 772 O O . LYS A 1 95 ? -4.863 -10.533 7.412 1.00 70.69 95 LYS A O 1
ATOM 777 N N . GLN A 1 96 ? -4.984 -10.175 9.622 1.00 74.81 96 GLN A N 1
ATOM 778 C CA . GLN A 1 96 ? -5.403 -11.531 9.966 1.00 74.81 96 GLN A CA 1
ATOM 779 C C . GLN A 1 96 ? -6.812 -11.817 9.444 1.00 74.81 96 GLN A C 1
ATOM 781 O O . GLN A 1 96 ? -6.993 -12.798 8.732 1.00 74.81 96 GLN A O 1
ATOM 786 N N . THR A 1 97 ? -7.764 -10.920 9.694 1.00 68.06 97 THR A N 1
ATOM 787 C CA . THR A 1 97 ? -9.145 -11.055 9.225 1.00 68.06 97 THR A CA 1
ATOM 788 C C . THR A 1 97 ? -9.226 -11.141 7.702 1.00 68.06 97 THR A C 1
ATOM 790 O O . THR A 1 97 ? -9.916 -12.011 7.187 1.00 68.06 97 THR A O 1
ATOM 793 N N . VAL A 1 98 ? -8.488 -10.301 6.962 1.00 67.75 98 VAL A N 1
ATOM 794 C CA . VAL A 1 98 ? -8.453 -10.357 5.486 1.00 67.75 98 VAL A CA 1
ATOM 795 C C . VAL A 1 98 ? -7.945 -11.716 4.995 1.00 67.75 98 VAL A C 1
ATOM 797 O O . VAL A 1 98 ? -8.537 -12.292 4.084 1.00 67.75 98 VAL A O 1
ATOM 800 N N . ARG A 1 99 ? -6.882 -12.249 5.617 1.00 71.62 99 ARG A N 1
ATOM 801 C CA . ARG A 1 99 ? -6.334 -13.571 5.276 1.00 71.62 99 ARG A CA 1
ATOM 802 C C . ARG A 1 99 ? -7.322 -14.698 5.557 1.00 71.62 99 ARG A C 1
ATOM 804 O O . ARG A 1 99 ? -7.513 -15.560 4.708 1.00 71.62 99 ARG A O 1
ATOM 811 N N . GLU A 1 100 ? -7.930 -14.700 6.737 1.00 71.00 100 GLU A N 1
ATOM 812 C CA . GLU A 1 100 ? -8.837 -15.768 7.168 1.00 71.00 100 GLU A CA 1
ATOM 813 C C . GLU A 1 100 ? -10.174 -15.735 6.431 1.00 71.00 100 GLU A C 1
ATOM 815 O O . GLU A 1 100 ? -10.755 -16.780 6.158 1.00 71.00 100 GLU A O 1
ATOM 820 N N . ALA A 1 101 ? -10.625 -14.548 6.031 1.00 66.06 101 ALA A N 1
ATOM 821 C CA . ALA A 1 101 ? -11.822 -14.391 5.224 1.00 66.06 101 ALA A CA 1
ATOM 822 C C . ALA A 1 101 ? -11.620 -14.846 3.766 1.00 66.06 101 ALA A C 1
ATOM 824 O O . ALA A 1 101 ? -12.567 -14.824 2.988 1.00 66.06 101 ALA A O 1
ATOM 825 N N . GLY A 1 102 ? -10.403 -15.226 3.355 1.00 67.75 102 GLY A N 1
ATOM 826 C CA . GLY A 1 102 ? -10.123 -15.653 1.980 1.00 67.75 102 GLY A CA 1
ATOM 827 C C . GLY A 1 102 ? -10.315 -14.544 0.939 1.00 67.75 102 GLY A C 1
ATOM 828 O O . GLY A 1 102 ? -10.459 -14.827 -0.250 1.00 67.75 102 GLY A O 1
ATOM 829 N N . VAL A 1 103 ? -10.334 -13.279 1.369 1.00 71.69 103 VAL A N 1
ATOM 830 C CA . VAL A 1 103 ? -10.399 -12.124 0.470 1.00 71.69 103 VAL A CA 1
ATOM 831 C C . VAL A 1 103 ? -9.049 -11.990 -0.222 1.00 71.69 103 VAL A C 1
ATOM 833 O O . VAL A 1 103 ? -8.015 -12.044 0.439 1.00 71.69 103 VAL A O 1
ATOM 836 N N . ASP A 1 104 ? -9.046 -11.778 -1.540 1.00 82.75 104 ASP A N 1
ATOM 837 C CA . ASP A 1 104 ? -7.815 -11.471 -2.271 1.00 82.75 104 ASP A CA 1
ATOM 838 C C . ASP A 1 104 ? -7.191 -10.175 -1.708 1.00 82.75 104 ASP A C 1
ATOM 840 O O . ASP A 1 104 ? -7.751 -9.085 -1.904 1.00 82.75 104 ASP A O 1
ATOM 844 N N . PRO A 1 105 ? -6.042 -10.264 -1.007 1.00 83.69 105 PRO A N 1
ATOM 845 C CA . PRO A 1 105 ? -5.448 -9.115 -0.341 1.00 83.69 105 PRO A CA 1
ATOM 846 C C . PRO A 1 105 ? -4.995 -8.055 -1.347 1.00 83.69 105 PRO A C 1
ATOM 848 O O . PRO A 1 105 ? -5.086 -6.864 -1.056 1.00 83.69 105 PRO A O 1
ATOM 851 N N . ILE A 1 106 ? -4.568 -8.455 -2.550 1.00 89.38 106 ILE A N 1
ATOM 852 C CA . ILE A 1 106 ? -4.135 -7.519 -3.589 1.00 89.38 106 ILE A CA 1
ATOM 853 C C . ILE A 1 106 ? -5.332 -6.678 -4.015 1.00 89.38 106 ILE A C 1
ATOM 855 O O . ILE A 1 106 ? -5.294 -5.452 -3.919 1.00 89.38 106 ILE A O 1
ATOM 859 N N . ARG A 1 107 ? -6.437 -7.324 -4.400 1.00 87.56 107 ARG A N 1
ATOM 860 C CA . ARG A 1 107 ? -7.665 -6.622 -4.792 1.00 87.56 107 ARG A CA 1
ATOM 861 C C . ARG A 1 107 ? -8.190 -5.711 -3.682 1.00 87.56 107 ARG A C 1
ATOM 863 O O . ARG A 1 107 ? -8.605 -4.585 -3.967 1.00 87.56 107 ARG A O 1
ATOM 870 N N . PHE A 1 108 ? -8.150 -6.170 -2.431 1.00 82.56 108 PHE A N 1
ATOM 871 C CA . PHE A 1 108 ? -8.554 -5.362 -1.284 1.00 82.56 108 PHE A CA 1
ATOM 872 C C . PHE A 1 108 ? -7.708 -4.089 -1.166 1.00 82.56 108 PHE A C 1
ATOM 874 O O . PHE A 1 108 ? -8.267 -2.990 -1.165 1.00 82.56 108 PHE A O 1
ATOM 881 N N . TYR A 1 109 ? -6.379 -4.196 -1.128 1.00 86.44 109 TYR A N 1
ATOM 882 C CA . TYR A 1 109 ? -5.520 -3.024 -0.944 1.00 86.44 109 TYR A CA 1
ATOM 883 C C . TYR A 1 109 ? -5.492 -2.096 -2.162 1.00 86.44 109 TYR A C 1
ATOM 885 O O . TYR A 1 109 ? -5.473 -0.879 -1.979 1.00 86.44 109 TYR A O 1
ATOM 893 N N . LEU A 1 110 ? -5.606 -2.615 -3.390 1.00 90.19 110 LEU A N 1
ATOM 894 C CA . LEU A 1 110 ? -5.757 -1.775 -4.588 1.00 90.19 110 LEU A CA 1
ATOM 895 C C . LEU A 1 110 ? -6.990 -0.867 -4.483 1.00 90.19 110 LEU A C 1
ATOM 897 O O . LEU A 1 110 ? -6.909 0.322 -4.793 1.00 90.19 110 LEU A O 1
ATOM 901 N N . SER A 1 111 ? -8.108 -1.389 -3.960 1.00 87.25 111 SER A N 1
ATOM 902 C CA . SER A 1 111 ? -9.335 -0.602 -3.751 1.00 87.25 111 SER A CA 1
ATOM 903 C C . SER A 1 111 ? -9.164 0.541 -2.740 1.00 87.25 111 SER A C 1
ATOM 905 O O . SER A 1 111 ? -9.934 1.501 -2.751 1.00 87.25 111 SER A O 1
ATOM 907 N N . LYS A 1 112 ? -8.145 0.457 -1.875 1.00 85.31 112 LYS A N 1
ATOM 908 C CA . LYS A 1 112 ? -7.855 1.430 -0.815 1.00 85.31 112 LYS A CA 1
ATOM 909 C C . LYS A 1 112 ? -6.780 2.446 -1.180 1.00 85.31 112 LYS A C 1
ATOM 911 O O . LYS A 1 112 ? -6.610 3.413 -0.449 1.00 85.31 112 LYS A O 1
ATOM 916 N N . LEU A 1 113 ? -6.102 2.312 -2.322 1.00 90.12 113 LEU A N 1
ATOM 917 C CA . LEU A 1 113 ? -5.070 3.273 -2.740 1.00 90.12 113 LEU A CA 1
ATOM 918 C C . LEU A 1 113 ? -5.602 4.701 -2.933 1.00 90.12 113 LEU A C 1
ATOM 920 O O . LEU A 1 113 ? -4.861 5.664 -2.752 1.00 90.12 113 LEU A O 1
ATOM 924 N N . GLY A 1 114 ? -6.874 4.852 -3.308 1.00 88.19 114 GLY A N 1
ATOM 925 C CA . GLY A 1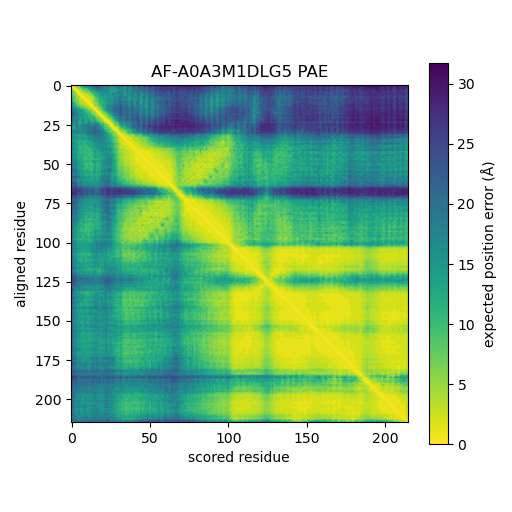 114 ? -7.508 6.166 -3.447 1.00 88.19 114 GLY A CA 1
ATOM 926 C C . GLY A 1 114 ? -8.043 6.751 -2.141 1.00 88.19 114 GLY A C 1
ATOM 927 O O . GLY A 1 114 ? -8.411 7.924 -2.104 1.00 88.19 114 GLY A O 1
ATOM 928 N N . ASP A 1 115 ? -8.083 5.957 -1.073 1.00 83.38 115 ASP A N 1
ATOM 929 C CA . ASP A 1 115 ? -8.619 6.361 0.217 1.00 83.38 115 ASP A CA 1
ATOM 930 C C . ASP A 1 115 ? -7.533 7.084 1.021 1.00 83.38 115 ASP A C 1
ATOM 932 O O . ASP A 1 115 ? -6.677 6.474 1.663 1.00 83.38 115 ASP A O 1
ATOM 936 N N . SER A 1 116 ? -7.562 8.418 0.981 1.00 80.56 116 SER A N 1
ATOM 937 C CA . SER A 1 116 ? -6.576 9.264 1.666 1.00 80.56 116 SER A CA 1
ATOM 938 C C . SER A 1 116 ? -6.588 9.125 3.183 1.00 80.56 116 SER A C 1
ATOM 940 O O . SER A 1 116 ? -5.639 9.565 3.844 1.00 80.56 116 SER A O 1
ATOM 942 N N . THR A 1 117 ? -7.639 8.505 3.712 1.00 73.00 117 THR A N 1
ATOM 943 C CA . THR A 1 117 ? -7.854 8.303 5.134 1.00 73.00 117 THR A CA 1
ATOM 944 C C . THR A 1 117 ? -7.426 6.922 5.585 1.00 73.00 117 THR A C 1
ATOM 946 O O . THR A 1 117 ? -7.179 6.766 6.770 1.00 73.00 117 THR A O 1
ATOM 949 N N . PHE A 1 118 ? -7.230 5.961 4.673 1.00 73.38 118 PHE A N 1
ATOM 950 C CA . PHE A 1 118 ? -6.743 4.611 4.968 1.00 73.38 118 PHE A CA 1
ATOM 951 C C . PHE A 1 118 ? -5.239 4.610 5.288 1.00 73.38 118 PHE A C 1
ATOM 953 O O . PHE A 1 118 ? -4.387 4.129 4.534 1.00 73.38 118 PHE A O 1
ATOM 960 N N . VAL A 1 119 ? -4.902 5.216 6.424 1.00 75.31 119 VAL A N 1
ATOM 961 C CA . VAL A 1 119 ? -3.537 5.451 6.885 1.00 75.31 119 VAL A CA 1
ATOM 962 C C . VAL A 1 119 ? -3.376 5.120 8.361 1.00 75.31 119 VAL A C 1
ATOM 964 O O . VAL A 1 119 ? -4.317 5.196 9.145 1.00 75.31 119 VAL A O 1
ATOM 967 N N . SER A 1 120 ? -2.146 4.802 8.746 1.00 69.88 120 SER A N 1
ATOM 968 C CA . SER A 1 120 ? -1.694 4.782 10.135 1.00 69.88 120 SER A CA 1
ATOM 969 C C . SER A 1 120 ? -0.625 5.862 10.330 1.00 69.88 120 SER A C 1
ATOM 971 O O . SER A 1 120 ? -0.271 6.577 9.393 1.00 69.88 120 SER A O 1
ATOM 973 N N . HIS A 1 121 ? -0.129 6.013 11.552 1.00 70.19 121 HIS A N 1
ATOM 974 C CA . HIS A 1 121 ? 0.950 6.939 11.875 1.00 70.19 121 HIS A CA 1
ATOM 975 C C . HIS A 1 121 ? 2.012 6.224 12.708 1.00 70.19 121 HIS A C 1
ATOM 977 O O . HIS A 1 121 ? 1.681 5.428 13.591 1.00 70.19 121 HIS A O 1
ATOM 983 N N . TYR A 1 122 ? 3.277 6.517 12.429 1.00 61.66 122 TYR A N 1
ATOM 984 C CA . TYR A 1 122 ? 4.439 5.980 13.131 1.00 61.66 122 TYR A CA 1
ATOM 985 C C . TYR A 1 122 ? 5.461 7.080 13.419 1.00 61.66 122 TYR A C 1
ATOM 987 O O . TYR A 1 122 ? 5.346 8.185 12.898 1.00 61.66 122 TYR A O 1
ATOM 995 N N . GLY A 1 123 ? 6.459 6.777 14.246 1.00 61.78 123 GLY A N 1
ATOM 996 C CA . GLY A 1 123 ? 7.399 7.777 14.750 1.00 61.78 123 GLY A CA 1
ATOM 997 C C . GLY A 1 123 ? 6.888 8.472 16.012 1.00 61.78 123 GLY A C 1
ATOM 998 O O . GLY A 1 123 ? 5.832 8.124 16.542 1.00 61.78 123 GLY A O 1
ATOM 999 N N . ASP A 1 124 ? 7.672 9.427 16.505 1.00 57.84 124 ASP A N 1
ATOM 1000 C CA . ASP A 1 124 ? 7.363 10.139 17.744 1.00 57.84 124 ASP A CA 1
ATOM 1001 C C . ASP A 1 124 ? 6.106 10.996 17.592 1.00 57.84 124 ASP A C 1
ATOM 1003 O O . ASP A 1 124 ? 5.830 11.535 16.517 1.00 57.84 124 ASP A O 1
ATOM 1007 N N . PHE A 1 125 ? 5.376 11.192 18.692 1.00 58.41 125 PHE A N 1
ATOM 1008 C CA . PHE A 1 125 ? 4.183 12.042 18.702 1.00 58.41 125 PHE A CA 1
ATOM 1009 C C . PHE A 1 125 ? 4.438 13.442 18.142 1.00 58.41 125 PHE A C 1
ATOM 1011 O O . PHE A 1 125 ? 3.600 13.986 17.430 1.00 58.41 125 PHE A O 1
ATOM 1018 N N . ASP A 1 126 ? 5.600 14.014 18.453 1.00 59.41 126 ASP A N 1
ATOM 1019 C CA . ASP A 1 126 ? 5.947 15.373 18.042 1.00 59.41 126 ASP A CA 1
ATOM 1020 C C . ASP A 1 126 ? 6.234 15.459 16.528 1.00 59.41 126 ASP A C 1
ATOM 1022 O O . ASP A 1 126 ? 6.279 16.553 15.962 1.00 59.41 126 ASP A O 1
ATOM 1026 N N . LYS A 1 127 ? 6.448 14.314 15.857 1.00 65.50 127 LYS A N 1
ATOM 1027 C CA . LYS A 1 127 ? 6.757 14.201 14.422 1.00 65.50 127 LYS A CA 1
ATOM 1028 C C . LYS A 1 127 ? 6.145 12.926 13.818 1.00 65.50 127 LYS A C 1
ATOM 1030 O O . LYS A 1 127 ? 6.889 12.048 13.369 1.00 65.50 127 LYS A O 1
ATOM 1035 N N . PRO A 1 128 ? 4.806 12.815 13.767 1.00 66.19 128 PRO A N 1
ATOM 1036 C CA . PRO A 1 128 ? 4.162 11.616 13.269 1.00 66.19 128 PRO A CA 1
ATOM 1037 C C . PRO A 1 128 ? 4.364 11.523 11.755 1.00 66.19 128 PRO A C 1
ATOM 1039 O O . PRO A 1 128 ? 4.026 12.433 10.994 1.00 66.19 128 PRO A O 1
ATOM 1042 N N . LEU A 1 129 ? 4.908 10.400 11.309 1.00 67.88 129 LEU A N 1
ATOM 1043 C CA . LEU A 1 129 ? 5.037 10.041 9.907 1.00 67.88 129 LEU A CA 1
ATOM 1044 C C . LEU A 1 129 ? 3.804 9.252 9.475 1.00 67.88 129 LEU A C 1
ATOM 1046 O O . LEU A 1 129 ? 3.319 8.377 10.192 1.00 67.88 129 LEU A O 1
ATOM 1050 N N . VAL A 1 130 ? 3.279 9.570 8.294 1.00 77.19 130 VAL A N 1
ATOM 1051 C CA . VAL A 1 130 ? 2.088 8.907 7.753 1.00 77.19 130 VAL A CA 1
ATOM 1052 C C . VAL A 1 130 ? 2.483 7.568 7.142 1.00 77.19 130 VAL A C 1
ATOM 1054 O O . VAL A 1 130 ? 3.283 7.520 6.213 1.00 77.19 130 VAL A O 1
ATOM 1057 N N . PHE A 1 131 ? 1.860 6.496 7.618 1.00 74.88 131 PHE A N 1
ATOM 1058 C CA . PHE A 1 131 ? 1.967 5.151 7.068 1.00 74.88 131 PHE A CA 1
ATOM 1059 C C . PHE A 1 131 ? 0.798 4.894 6.115 1.00 74.88 131 PHE A C 1
ATOM 1061 O O . PHE A 1 131 ? -0.356 4.788 6.540 1.00 74.88 131 PHE A O 1
ATOM 1068 N N . ARG A 1 132 ? 1.064 4.816 4.811 1.00 85.88 132 ARG A N 1
ATOM 1069 C CA . ARG A 1 132 ? 0.025 4.611 3.789 1.00 85.88 132 ARG A CA 1
ATOM 1070 C C . ARG A 1 132 ? -0.298 3.124 3.669 1.00 85.88 132 ARG A C 1
ATOM 1072 O O . ARG A 1 132 ? 0.195 2.470 2.758 1.00 85.88 132 ARG A O 1
ATOM 1079 N N . ILE A 1 133 ? -1.130 2.617 4.585 1.00 82.19 133 ILE A N 1
ATOM 1080 C CA . ILE A 1 133 ? -1.393 1.179 4.787 1.00 82.19 133 ILE A CA 1
ATOM 1081 C C . ILE A 1 133 ? -1.537 0.439 3.452 1.00 82.19 133 ILE A C 1
ATOM 1083 O O . ILE A 1 133 ? -0.771 -0.472 3.192 1.00 82.19 133 ILE A O 1
ATOM 1087 N N . ALA A 1 134 ? -2.443 0.856 2.562 1.00 88.00 134 ALA A N 1
ATOM 1088 C CA . ALA A 1 134 ? -2.667 0.152 1.293 1.00 88.00 134 ALA A CA 1
ATOM 1089 C C . ALA A 1 134 ? -1.399 -0.011 0.435 1.00 88.00 134 ALA A C 1
ATOM 1091 O O . ALA A 1 134 ? -1.139 -1.096 -0.079 1.00 88.00 134 ALA A O 1
ATOM 1092 N N . ALA A 1 135 ? -0.610 1.054 0.287 1.00 94.75 135 ALA A N 1
ATOM 1093 C CA . ALA A 1 135 ? 0.608 1.022 -0.515 1.00 94.75 135 ALA A CA 1
ATOM 1094 C C . ALA A 1 135 ? 1.706 0.175 0.141 1.00 94.75 135 ALA A C 1
ATOM 1096 O O . ALA A 1 135 ? 2.386 -0.581 -0.547 1.00 94.75 135 ALA A O 1
ATOM 1097 N N . GLU A 1 136 ? 1.836 0.273 1.464 1.00 90.25 136 GLU A N 1
ATOM 1098 C CA . GLU A 1 136 ? 2.792 -0.497 2.265 1.00 90.25 136 GLU A CA 1
ATOM 1099 C C . GLU A 1 136 ? 2.482 -1.997 2.207 1.00 90.25 136 GLU A C 1
ATOM 1101 O O . GLU A 1 136 ? 3.364 -2.805 1.934 1.00 90.25 136 GLU A O 1
ATOM 1106 N N . GLU A 1 137 ? 1.212 -2.382 2.358 1.00 89.06 137 GLU A N 1
ATOM 1107 C CA . GLU A 1 137 ? 0.798 -3.787 2.270 1.00 89.06 137 GLU A CA 1
ATOM 1108 C C . GLU A 1 137 ? 1.008 -4.371 0.869 1.00 89.06 137 GLU A C 1
ATOM 1110 O O . GLU A 1 137 ? 1.453 -5.509 0.734 1.00 89.06 137 GLU A O 1
ATOM 1115 N N . LEU A 1 138 ? 0.738 -3.600 -0.189 1.00 95.31 138 LEU A N 1
ATOM 1116 C CA . LEU A 1 138 ? 1.062 -4.017 -1.557 1.00 95.31 138 LEU A CA 1
ATOM 1117 C C . LEU A 1 138 ? 2.581 -4.141 -1.764 1.00 95.31 138 LEU A C 1
ATOM 1119 O O . LEU A 1 138 ? 3.027 -5.041 -2.478 1.00 95.31 138 LEU A O 1
ATOM 1123 N N . GLY A 1 139 ? 3.366 -3.288 -1.104 1.00 95.50 139 GLY A N 1
ATOM 1124 C CA . GLY A 1 139 ? 4.822 -3.378 -1.046 1.00 95.50 139 GLY A CA 1
ATOM 1125 C C . GLY A 1 139 ? 5.321 -4.675 -0.407 1.00 95.50 139 GLY A C 1
ATOM 1126 O O . GLY A 1 139 ? 6.151 -5.366 -0.995 1.00 95.50 139 GLY A O 1
ATOM 1127 N N . GLU A 1 140 ? 4.759 -5.040 0.746 1.00 92.69 140 GLU A N 1
ATOM 1128 C CA . GLU A 1 140 ? 5.055 -6.286 1.469 1.00 92.69 140 GLU A CA 1
ATOM 1129 C C . GLU A 1 140 ? 4.614 -7.543 0.701 1.00 92.69 140 GLU A C 1
ATOM 1131 O O . GLU A 1 140 ? 5.240 -8.594 0.808 1.00 92.69 140 GLU A O 1
ATOM 1136 N N . ILE A 1 141 ? 3.557 -7.457 -0.114 1.00 93.56 141 ILE A N 1
ATOM 1137 C CA . ILE A 1 141 ? 3.185 -8.543 -1.035 1.00 93.56 141 ILE A CA 1
ATOM 1138 C C . ILE A 1 141 ? 4.264 -8.707 -2.126 1.00 93.56 141 ILE A C 1
ATOM 1140 O O . ILE A 1 141 ? 4.619 -9.830 -2.508 1.00 93.56 141 ILE A O 1
ATOM 1144 N N . GLY A 1 142 ? 4.811 -7.598 -2.628 1.00 95.56 142 GLY A N 1
ATOM 1145 C CA . GLY A 1 142 ? 5.907 -7.593 -3.592 1.00 95.56 142 GLY A CA 1
ATOM 1146 C C . GLY A 1 142 ? 5.471 -8.049 -4.983 1.00 95.56 142 GLY A C 1
ATOM 1147 O O . GLY A 1 142 ? 4.509 -7.532 -5.554 1.00 95.56 142 GLY A O 1
ATOM 1148 N N . LYS A 1 143 ? 6.180 -9.038 -5.546 1.00 96.25 143 LYS A N 1
ATOM 1149 C CA . LYS A 1 143 ? 6.004 -9.522 -6.927 1.00 96.25 143 LYS A CA 1
ATOM 1150 C C . LYS A 1 143 ? 4.540 -9.660 -7.396 1.00 96.25 143 LYS A C 1
ATOM 1152 O O . LYS A 1 143 ? 4.247 -9.140 -8.474 1.00 96.25 143 LYS A O 1
ATOM 1157 N N . PRO A 1 144 ? 3.611 -10.304 -6.662 1.00 96.06 144 PRO A N 1
ATOM 1158 C CA . PRO A 1 144 ? 2.228 -10.469 -7.118 1.00 96.06 144 PRO A CA 1
ATOM 1159 C C . PRO A 1 144 ? 1.439 -9.158 -7.268 1.00 96.06 144 PRO A C 1
ATOM 1161 O O . PRO A 1 144 ? 0.527 -9.094 -8.086 1.00 96.06 144 PRO A O 1
ATOM 1164 N N . ALA A 1 145 ? 1.785 -8.108 -6.517 1.00 96.94 145 ALA A N 1
ATOM 1165 C CA . ALA A 1 145 ? 1.085 -6.824 -6.564 1.00 96.94 145 ALA A CA 1
ATOM 1166 C C . ALA A 1 145 ? 1.468 -5.970 -7.787 1.00 96.94 145 ALA A C 1
ATOM 1168 O O . ALA A 1 145 ? 0.717 -5.077 -8.174 1.00 96.94 145 ALA A O 1
ATOM 1169 N N . ILE A 1 146 ? 2.616 -6.241 -8.416 1.00 97.19 146 ILE A N 1
ATOM 1170 C CA . ILE A 1 146 ? 3.168 -5.401 -9.488 1.00 97.19 146 ILE A CA 1
ATOM 1171 C C . ILE A 1 146 ? 2.283 -5.358 -10.745 1.00 97.19 146 ILE A C 1
ATOM 1173 O O . ILE A 1 146 ? 1.963 -4.249 -11.167 1.00 97.19 146 ILE A O 1
ATOM 1177 N N . PRO A 1 147 ? 1.842 -6.481 -11.352 1.00 96.94 147 PRO A N 1
ATOM 1178 C CA . PRO A 1 147 ? 1.044 -6.420 -12.577 1.00 96.94 147 PRO A CA 1
ATOM 1179 C C . PRO A 1 147 ? -0.238 -5.576 -12.464 1.00 96.94 147 PRO A C 1
ATOM 1181 O O . PRO A 1 147 ? -0.450 -4.719 -13.324 1.00 96.94 147 PRO A O 1
ATOM 1184 N N . PRO A 1 148 ? -1.089 -5.730 -11.426 1.00 96.75 148 PRO A N 1
ATOM 1185 C CA . PRO A 1 148 ? -2.274 -4.887 -11.318 1.00 96.75 148 PRO A CA 1
ATOM 1186 C C . PRO A 1 148 ? -1.940 -3.427 -10.976 1.00 96.75 148 PRO A C 1
ATOM 1188 O O . PRO A 1 148 ? -2.642 -2.533 -11.442 1.00 96.75 148 PRO A O 1
ATOM 1191 N N . LEU A 1 149 ? -0.857 -3.157 -10.236 1.00 97.62 149 LEU A N 1
ATOM 1192 C CA . LEU A 1 149 ? -0.383 -1.788 -10.005 1.00 97.62 149 LEU A CA 1
ATOM 1193 C C . LEU A 1 149 ? 0.070 -1.103 -11.304 1.00 97.62 149 LEU A C 1
ATOM 1195 O O . LEU A 1 149 ? -0.267 0.060 -11.518 1.00 97.62 149 LEU A O 1
ATOM 1199 N N . ILE A 1 150 ? 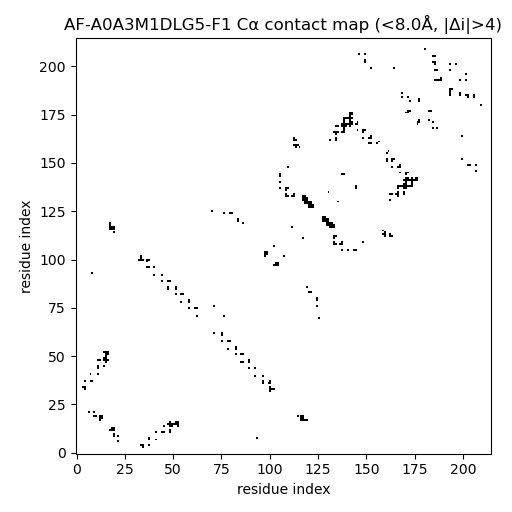0.776 -1.821 -12.185 1.00 96.94 150 ILE A N 1
ATOM 1200 C CA . ILE A 1 150 ? 1.143 -1.329 -13.522 1.00 96.94 150 ILE A CA 1
ATOM 1201 C C . ILE A 1 150 ? -0.118 -0.976 -14.318 1.00 96.94 150 ILE A C 1
ATOM 1203 O O . ILE A 1 150 ? -0.202 0.120 -14.862 1.00 96.94 150 ILE A O 1
ATOM 1207 N N . GLY A 1 151 ? -1.142 -1.836 -14.300 1.00 96.12 151 GLY A N 1
ATOM 1208 C CA . GLY A 1 151 ? -2.425 -1.549 -14.957 1.00 96.12 151 GLY A CA 1
ATOM 1209 C C . GLY A 1 151 ? -3.166 -0.322 -14.400 1.00 96.12 151 GLY A C 1
ATOM 1210 O O . GLY A 1 151 ? -3.921 0.332 -15.120 1.00 96.12 151 GLY A O 1
ATOM 1211 N N . MET A 1 152 ? -2.948 0.037 -13.130 1.00 96.69 152 MET A N 1
ATOM 1212 C CA . MET A 1 152 ? -3.548 1.235 -12.530 1.00 96.69 152 MET A CA 1
ATOM 1213 C C . MET A 1 152 ? -2.854 2.543 -12.932 1.00 96.69 152 MET A C 1
ATOM 1215 O O . MET A 1 152 ? -3.475 3.603 -12.806 1.00 96.69 152 MET A O 1
ATOM 1219 N N . LEU A 1 153 ? -1.606 2.511 -13.416 1.00 95.25 153 LEU A N 1
ATOM 1220 C CA . LEU A 1 153 ? -0.896 3.730 -13.828 1.00 95.25 153 LEU A CA 1
ATOM 1221 C C . LEU A 1 153 ? -1.639 4.482 -14.935 1.00 95.25 153 LEU A C 1
ATOM 1223 O O . LEU A 1 153 ? -1.690 5.709 -14.904 1.00 95.25 153 LEU A O 1
ATOM 1227 N N . ASP A 1 154 ? -2.282 3.750 -15.842 1.00 90.75 154 ASP A N 1
ATOM 1228 C CA . ASP A 1 154 ? -2.952 4.321 -17.015 1.00 90.75 154 ASP A CA 1
ATOM 1229 C C . ASP A 1 154 ? -4.355 4.869 -16.704 1.00 90.75 154 ASP A C 1
ATOM 1231 O O . ASP A 1 154 ? -4.936 5.610 -17.495 1.00 90.75 154 ASP A O 1
ATOM 1235 N N . THR A 1 155 ? -4.922 4.501 -15.553 1.00 91.50 155 THR A N 1
ATOM 1236 C CA . THR A 1 155 ? -6.329 4.774 -15.205 1.00 91.50 155 THR A CA 1
ATOM 1237 C C . THR A 1 155 ? -6.496 5.692 -13.999 1.00 91.50 155 THR A C 1
ATOM 1239 O O . THR A 1 155 ? -7.614 6.090 -13.669 1.00 91.50 155 THR A O 1
ATOM 1242 N N . THR A 1 156 ? -5.402 6.060 -13.332 1.00 92.75 156 THR A N 1
ATOM 1243 C CA . THR A 1 156 ? -5.434 6.860 -12.104 1.00 92.75 156 THR A CA 1
ATOM 1244 C C . THR A 1 156 ? -4.709 8.188 -12.270 1.00 92.75 156 THR A C 1
ATOM 1246 O O . THR A 1 156 ? -3.728 8.297 -12.996 1.00 92.75 156 THR A O 1
ATOM 1249 N N . THR A 1 157 ? -5.170 9.217 -11.554 1.00 92.38 157 THR A N 1
ATOM 1250 C CA . THR A 1 157 ? -4.526 10.541 -11.498 1.00 92.38 157 THR A CA 1
ATOM 1251 C C . THR A 1 157 ? -4.470 11.059 -10.053 1.00 92.38 157 THR A C 1
ATOM 1253 O O . THR A 1 157 ? -5.000 10.443 -9.122 1.00 92.38 157 THR A O 1
ATOM 1256 N N . GLY A 1 158 ? -3.785 12.184 -9.828 1.00 94.25 158 GLY A N 1
ATOM 1257 C CA . GLY A 1 158 ? -3.828 12.902 -8.553 1.00 94.25 158 GLY A CA 1
ATOM 1258 C C . GLY A 1 158 ? -3.285 12.105 -7.361 1.00 94.25 158 GLY A C 1
ATOM 1259 O O . GLY A 1 158 ? -2.144 11.646 -7.373 1.00 94.25 158 GLY A O 1
ATOM 1260 N N . TYR A 1 159 ? -4.074 12.014 -6.285 1.00 91.38 159 TYR A N 1
ATOM 1261 C CA . TYR A 1 159 ? -3.669 11.337 -5.048 1.00 91.38 159 TYR A CA 1
ATOM 1262 C C . TYR A 1 159 ? -3.467 9.832 -5.250 1.00 91.38 159 TYR A C 1
ATOM 1264 O O . TYR A 1 159 ? -2.396 9.324 -4.919 1.00 91.38 159 TYR A O 1
ATOM 1272 N N . THR A 1 160 ? -4.453 9.153 -5.842 1.00 93.94 160 THR A N 1
ATOM 1273 C CA . THR A 1 160 ? -4.413 7.708 -6.100 1.00 93.94 160 THR A CA 1
ATOM 1274 C C . THR A 1 160 ? -3.196 7.336 -6.935 1.00 93.94 160 THR A C 1
ATOM 1276 O O . THR A 1 160 ? -2.473 6.414 -6.580 1.00 93.94 160 THR A O 1
ATOM 1279 N N . HIS A 1 161 ? -2.899 8.111 -7.982 1.00 96.00 161 HIS A N 1
ATOM 1280 C CA . HIS A 1 161 ? -1.739 7.867 -8.839 1.00 96.00 161 HIS A CA 1
ATOM 1281 C C . HIS A 1 161 ? -0.412 7.925 -8.067 1.00 96.00 161 HIS A C 1
ATOM 1283 O O . HIS A 1 161 ? 0.448 7.061 -8.221 1.00 96.00 161 HIS A O 1
ATOM 1289 N N . ARG A 1 162 ? -0.259 8.891 -7.148 1.00 95.19 162 ARG A N 1
ATOM 1290 C CA . ARG A 1 162 ? 0.921 8.941 -6.266 1.00 95.19 162 ARG A CA 1
ATOM 1291 C C . ARG A 1 162 ? 1.014 7.723 -5.348 1.00 95.19 162 ARG A C 1
ATOM 1293 O O . ARG A 1 162 ? 2.122 7.270 -5.084 1.00 95.19 162 ARG A O 1
ATOM 1300 N N . GLN A 1 163 ? -0.115 7.201 -4.862 1.00 96.06 163 GLN A N 1
ATOM 1301 C CA . GLN A 1 163 ? -0.124 5.978 -4.052 1.00 96.06 163 GLN A CA 1
ATOM 1302 C C . GLN A 1 163 ? 0.221 4.737 -4.883 1.00 96.06 163 GLN A C 1
ATOM 1304 O O . GLN A 1 163 ? 0.960 3.891 -4.394 1.00 96.06 163 GLN A O 1
ATOM 1309 N N . VAL A 1 164 ? -0.227 4.652 -6.141 1.00 97.50 164 VAL A N 1
ATOM 1310 C CA . VAL A 1 164 ? 0.163 3.577 -7.074 1.00 97.50 164 VAL A CA 1
ATOM 1311 C C . VAL A 1 164 ? 1.676 3.591 -7.307 1.00 97.50 164 VAL A C 1
ATOM 1313 O O . VAL A 1 164 ? 2.331 2.567 -7.132 1.00 97.50 164 VAL A O 1
ATOM 1316 N N . LEU A 1 165 ? 2.255 4.755 -7.625 1.00 96.44 165 LEU A N 1
ATOM 1317 C CA . LEU A 1 165 ? 3.705 4.904 -7.808 1.00 96.44 165 LEU A CA 1
ATOM 1318 C C . LEU A 1 165 ? 4.494 4.558 -6.536 1.00 96.44 165 LEU A C 1
ATOM 1320 O O . LEU A 1 165 ? 5.557 3.941 -6.618 1.00 96.44 165 LEU A O 1
ATOM 1324 N N . TYR A 1 166 ? 3.980 4.939 -5.364 1.00 95.50 166 TYR A N 1
ATOM 1325 C CA . TYR A 1 166 ? 4.592 4.600 -4.081 1.00 95.50 166 TYR A CA 1
ATOM 1326 C C . TYR A 1 166 ? 4.544 3.090 -3.805 1.00 95.50 166 TYR A C 1
ATOM 1328 O O . TYR A 1 166 ? 5.571 2.495 -3.488 1.00 95.50 166 TYR A O 1
ATOM 1336 N N . ALA A 1 167 ? 3.390 2.455 -4.015 1.00 97.19 167 ALA A N 1
ATOM 1337 C CA . ALA A 1 167 ? 3.225 1.010 -3.879 1.00 97.19 167 ALA A CA 1
ATOM 1338 C C . ALA A 1 167 ? 4.135 0.233 -4.847 1.00 97.19 167 ALA A C 1
ATOM 1340 O O . ALA A 1 167 ? 4.761 -0.740 -4.439 1.00 97.19 167 ALA A O 1
ATOM 1341 N N . LEU A 1 168 ? 4.271 0.683 -6.104 1.00 97.25 168 LEU A N 1
ATOM 1342 C CA . LEU A 1 168 ? 5.199 0.097 -7.081 1.00 97.25 168 LEU A CA 1
ATOM 1343 C C . LEU A 1 168 ? 6.652 0.193 -6.622 1.00 97.25 168 LEU A C 1
ATOM 1345 O O . LEU A 1 168 ? 7.383 -0.793 -6.697 1.00 97.25 168 LEU A O 1
ATOM 1349 N N . LEU A 1 169 ? 7.064 1.361 -6.119 1.00 95.94 169 LEU A N 1
ATOM 1350 C CA . LEU A 1 169 ? 8.406 1.561 -5.575 1.00 95.94 169 LEU A CA 1
ATOM 1351 C C . LEU A 1 169 ? 8.701 0.572 -4.438 1.00 95.94 169 LEU A C 1
ATOM 1353 O O . LEU A 1 169 ? 9.787 -0.006 -4.421 1.00 95.94 169 LEU A O 1
ATOM 1357 N N . LEU A 1 170 ? 7.765 0.378 -3.506 1.00 95.38 170 LEU A N 1
ATOM 1358 C CA . LEU A 1 170 ? 7.928 -0.566 -2.397 1.00 95.38 170 LEU A CA 1
ATOM 1359 C C . LEU A 1 170 ? 7.932 -2.019 -2.890 1.00 95.38 170 LEU A C 1
ATOM 1361 O O . LEU A 1 170 ? 8.849 -2.776 -2.577 1.00 95.38 170 LEU A O 1
ATOM 1365 N N . ALA A 1 171 ? 6.966 -2.394 -3.730 1.00 96.62 171 ALA A N 1
ATOM 1366 C CA . ALA A 1 171 ? 6.834 -3.758 -4.235 1.00 96.62 171 ALA A CA 1
ATOM 1367 C C . ALA A 1 171 ? 8.047 -4.183 -5.078 1.00 96.62 171 ALA A C 1
ATOM 1369 O O . ALA A 1 171 ? 8.482 -5.331 -5.000 1.00 96.62 171 ALA A O 1
ATOM 1370 N N . ALA A 1 172 ? 8.637 -3.261 -5.845 1.00 95.56 172 ALA A N 1
ATOM 1371 C CA . ALA A 1 172 ? 9.839 -3.517 -6.638 1.00 95.56 172 ALA A CA 1
ATOM 1372 C C . ALA A 1 172 ? 11.105 -3.734 -5.789 1.00 95.56 172 ALA A C 1
ATOM 1374 O O . ALA A 1 172 ? 12.047 -4.384 -6.246 1.00 95.56 172 ALA A O 1
ATOM 1375 N N . GLN A 1 173 ? 11.128 -3.211 -4.561 1.00 94.19 173 GLN A N 1
ATOM 1376 C CA . GLN A 1 173 ? 12.216 -3.410 -3.598 1.00 94.19 173 GLN A CA 1
ATOM 1377 C C . GLN A 1 173 ? 12.060 -4.693 -2.779 1.00 94.19 173 GLN A C 1
ATOM 1379 O O . GLN A 1 173 ? 12.991 -5.090 -2.079 1.00 94.19 173 GLN A O 1
ATOM 1384 N N . HIS A 1 174 ? 10.912 -5.363 -2.867 1.00 95.56 174 HIS A N 1
ATOM 1385 C CA . HIS A 1 174 ? 10.682 -6.593 -2.132 1.00 95.56 174 HIS A CA 1
ATOM 1386 C C . HIS A 1 174 ? 11.651 -7.705 -2.581 1.00 95.56 174 HIS A C 1
ATOM 1388 O O . HIS A 1 174 ? 11.994 -7.836 -3.761 1.00 95.56 174 HIS A O 1
ATOM 1394 N N . ASN A 1 175 ? 12.079 -8.557 -1.642 1.00 94.19 175 ASN A N 1
ATOM 1395 C CA . ASN A 1 175 ? 13.122 -9.569 -1.868 1.00 94.19 175 ASN A CA 1
ATOM 1396 C C . ASN A 1 175 ? 12.802 -10.532 -3.024 1.00 94.19 175 ASN A C 1
ATOM 1398 O O . ASN A 1 175 ? 13.697 -10.925 -3.772 1.00 94.19 175 ASN A O 1
ATOM 1402 N N . ASN A 1 176 ? 11.524 -10.885 -3.207 1.00 95.00 176 ASN A N 1
ATOM 1403 C CA . ASN A 1 176 ? 11.080 -11.759 -4.303 1.00 95.00 176 ASN A CA 1
ATOM 1404 C C . ASN A 1 176 ? 11.116 -11.095 -5.696 1.00 95.00 176 ASN A C 1
ATOM 1406 O O . ASN A 1 176 ? 10.920 -11.799 -6.684 1.00 95.00 176 ASN A O 1
ATOM 1410 N N . VAL A 1 177 ? 11.373 -9.784 -5.776 1.00 96.00 177 VAL A N 1
ATOM 1411 C CA . VAL A 1 177 ? 11.601 -9.025 -7.015 1.00 96.00 177 VAL A CA 1
ATOM 1412 C C . VAL A 1 177 ? 13.089 -8.748 -7.198 1.00 96.00 177 VAL A C 1
ATOM 1414 O O . VAL A 1 177 ? 13.664 -9.086 -8.234 1.00 96.00 177 VAL A O 1
ATOM 1417 N N . VAL A 1 178 ? 13.745 -8.223 -6.157 1.00 94.38 178 VAL A N 1
ATOM 1418 C CA . VAL A 1 178 ? 15.185 -7.911 -6.170 1.00 94.38 178 VAL A CA 1
ATOM 1419 C C . VAL A 1 178 ? 16.033 -9.130 -6.541 1.00 94.38 178 VAL A C 1
ATOM 1421 O O . VAL A 1 178 ? 17.056 -8.976 -7.211 1.00 94.38 178 VAL A O 1
A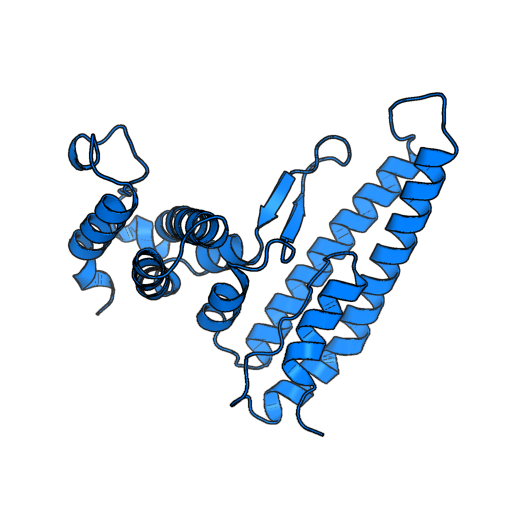TOM 1424 N N . ALA A 1 179 ? 15.582 -10.339 -6.190 1.00 94.50 179 ALA A N 1
ATOM 1425 C CA . ALA A 1 179 ? 16.226 -11.596 -6.561 1.00 94.50 179 ALA A CA 1
ATOM 1426 C C . ALA A 1 179 ? 16.509 -11.735 -8.070 1.00 94.50 179 ALA A C 1
ATOM 1428 O O . ALA A 1 179 ? 17.529 -12.316 -8.440 1.00 94.50 179 ALA A O 1
ATOM 1429 N N . PHE A 1 180 ? 15.646 -11.195 -8.938 1.00 94.44 180 PHE A N 1
ATOM 1430 C CA . PHE A 1 180 ? 15.836 -11.252 -10.392 1.00 94.44 180 PHE A CA 1
ATOM 1431 C C . PHE A 1 180 ? 16.130 -9.890 -11.033 1.00 94.44 180 PHE A C 1
ATOM 1433 O O . PHE A 1 180 ? 16.794 -9.851 -12.066 1.00 94.44 180 PHE A O 1
ATOM 1440 N N . THR A 1 181 ? 15.731 -8.773 -10.416 1.00 93.62 181 THR A N 1
ATOM 1441 C CA . THR A 1 181 ? 16.032 -7.429 -10.949 1.00 93.62 181 THR A CA 1
ATOM 1442 C C . THR A 1 181 ? 17.399 -6.901 -10.531 1.00 93.62 181 THR A C 1
ATOM 1444 O O . THR A 1 181 ? 17.883 -5.924 -11.099 1.00 93.62 181 THR A O 1
ATOM 1447 N N . ARG A 1 182 ? 18.044 -7.520 -9.530 1.00 87.94 182 ARG A N 1
ATOM 1448 C CA . ARG A 1 182 ? 19.328 -7.073 -8.958 1.00 87.94 182 ARG A CA 1
ATOM 1449 C C . ARG A 1 182 ? 19.286 -5.608 -8.496 1.00 87.94 182 ARG A C 1
ATOM 1451 O O . ARG A 1 182 ? 20.263 -4.874 -8.646 1.00 87.94 182 ARG A O 1
ATOM 1458 N N . GLY A 1 183 ? 18.138 -5.182 -7.964 1.00 83.12 183 GLY A N 1
ATOM 1459 C CA . GLY A 1 183 ? 17.919 -3.816 -7.479 1.00 83.12 183 GLY A CA 1
ATOM 1460 C C . GLY A 1 183 ? 17.735 -2.772 -8.586 1.00 83.12 183 GLY A C 1
ATOM 1461 O O . GLY A 1 183 ? 17.939 -1.586 -8.348 1.00 83.12 183 GLY A O 1
ATOM 1462 N N . ASP A 1 184 ? 17.399 -3.189 -9.807 1.00 87.75 184 ASP A N 1
ATOM 1463 C CA . ASP A 1 184 ? 16.940 -2.290 -10.869 1.00 87.75 184 ASP A CA 1
ATOM 1464 C C . ASP A 1 184 ? 15.473 -1.895 -10.646 1.00 87.75 184 ASP A C 1
ATOM 1466 O O . ASP A 1 184 ? 14.637 -2.784 -10.470 1.00 87.75 184 ASP A O 1
ATOM 1470 N N . TYR A 1 185 ? 15.170 -0.591 -10.665 1.00 83.38 185 TYR A N 1
ATOM 1471 C CA . TYR A 1 185 ? 13.817 -0.031 -10.769 1.00 83.38 185 TYR A CA 1
ATOM 1472 C C . TYR A 1 185 ? 13.831 1.461 -11.205 1.00 83.38 185 TYR A C 1
ATOM 1474 O O . TYR A 1 185 ? 14.780 2.185 -10.886 1.00 83.38 185 TYR A O 1
ATOM 1482 N N . PRO A 1 186 ? 12.783 1.957 -11.902 1.00 73.81 186 PRO A N 1
ATOM 1483 C CA . PRO A 1 186 ? 12.739 3.271 -12.579 1.00 73.81 186 PRO A CA 1
ATOM 1484 C C . PRO A 1 186 ? 12.920 4.531 -11.725 1.00 73.81 186 PRO A C 1
ATOM 1486 O O . PRO A 1 186 ? 13.423 5.532 -12.235 1.00 73.81 186 PRO A O 1
ATOM 1489 N N . PRO A 1 187 ? 12.564 4.531 -10.427 1.00 70.81 187 PRO A N 1
ATOM 1490 C CA . PRO A 1 187 ? 12.923 5.625 -9.530 1.00 70.81 187 PRO A CA 1
ATOM 1491 C C . PRO A 1 187 ? 14.433 5.899 -9.419 1.00 70.81 187 PRO A C 1
ATOM 1493 O O . PRO A 1 187 ? 14.818 6.971 -8.943 1.00 70.81 187 PRO A O 1
ATOM 1496 N N . ASP A 1 188 ? 15.303 4.974 -9.849 1.00 73.44 188 ASP A N 1
ATOM 1497 C CA . ASP A 1 188 ? 16.751 5.164 -9.812 1.00 73.44 188 ASP A CA 1
ATOM 1498 C C . ASP A 1 188 ? 17.251 6.108 -10.921 1.00 73.44 188 ASP A C 1
ATOM 1500 O O . ASP A 1 188 ? 17.755 5.698 -11.970 1.00 73.44 188 ASP A O 1
ATOM 1504 N N . LYS A 1 189 ? 17.189 7.414 -10.637 1.00 67.94 189 LYS A N 1
ATOM 1505 C CA . LYS A 1 189 ? 17.688 8.495 -11.510 1.00 67.94 189 LYS A CA 1
ATOM 1506 C C . LYS A 1 189 ? 19.184 8.399 -11.846 1.00 67.94 189 LYS A C 1
ATOM 1508 O O . LYS A 1 189 ? 19.655 9.110 -12.738 1.00 67.94 189 LYS A O 1
ATOM 1513 N N . ARG A 1 190 ? 19.953 7.546 -11.152 1.00 71.44 190 ARG A N 1
ATOM 1514 C CA . ARG A 1 190 ? 21.363 7.286 -11.487 1.00 71.44 190 ARG A CA 1
ATOM 1515 C C . ARG A 1 190 ? 21.488 6.493 -12.787 1.00 71.44 190 ARG A C 1
ATOM 1517 O O . ARG A 1 190 ? 22.543 6.534 -13.419 1.00 71.44 190 ARG A O 1
ATOM 1524 N N . ARG A 1 191 ? 20.434 5.790 -13.213 1.00 75.38 191 ARG A N 1
ATOM 1525 C CA . ARG A 1 191 ? 20.441 5.024 -14.458 1.00 75.38 191 ARG A CA 1
ATOM 1526 C C . ARG A 1 191 ? 20.049 5.902 -15.636 1.00 75.38 191 ARG A C 1
ATOM 1528 O O . ARG A 1 191 ? 18.960 6.465 -15.678 1.00 75.38 191 ARG A O 1
ATOM 1535 N N . LYS A 1 192 ? 20.943 5.969 -16.627 1.00 81.31 192 LYS A N 1
ATOM 1536 C CA . LYS A 1 192 ? 20.733 6.726 -17.872 1.00 81.31 192 LYS A CA 1
ATOM 1537 C C . LYS A 1 192 ? 19.475 6.287 -18.624 1.00 81.31 192 LYS A C 1
ATOM 1539 O O . LYS A 1 192 ? 18.853 7.116 -19.269 1.00 81.31 192 LYS A O 1
ATOM 1544 N N . GLU A 1 193 ? 19.094 5.015 -18.503 1.00 81.25 193 GLU A N 1
ATOM 1545 C CA . GLU A 1 193 ? 17.923 4.440 -19.177 1.00 81.25 193 GLU A CA 1
ATOM 1546 C C . GLU A 1 193 ? 16.584 5.044 -18.724 1.00 81.25 193 GLU A C 1
ATOM 1548 O O . GLU A 1 193 ? 15.632 4.991 -19.489 1.00 81.25 193 GLU A O 1
ATOM 1553 N N . TYR A 1 194 ? 16.517 5.668 -17.539 1.00 82.44 194 TYR A N 1
ATOM 1554 C CA . TYR A 1 194 ? 15.307 6.332 -17.029 1.00 82.44 194 TYR A CA 1
ATOM 1555 C C . TYR A 1 194 ? 15.390 7.868 -17.078 1.00 82.44 194 TYR A C 1
ATOM 1557 O O . TYR A 1 194 ? 14.459 8.563 -16.668 1.00 82.44 194 TYR A O 1
ATOM 1565 N N . GLN A 1 195 ? 16.500 8.439 -17.559 1.00 83.62 195 GLN A N 1
ATOM 1566 C CA . GLN A 1 195 ? 16.675 9.892 -17.597 1.00 83.62 195 GLN A CA 1
ATOM 1567 C C . GLN A 1 195 ? 15.803 10.522 -18.687 1.00 83.62 195 GLN A C 1
ATOM 1569 O O . GLN A 1 195 ? 15.883 10.153 -19.853 1.00 83.62 195 GLN A O 1
ATOM 1574 N N . GLY A 1 196 ? 14.986 11.507 -18.302 1.00 84.44 196 GLY A N 1
ATOM 1575 C CA . GLY A 1 196 ? 14.107 12.239 -19.223 1.00 84.44 196 GLY A CA 1
ATOM 1576 C C . GLY A 1 196 ? 12.835 11.489 -19.629 1.00 84.44 196 GLY A C 1
ATOM 1577 O O . GLY A 1 196 ? 12.035 12.037 -20.381 1.00 84.44 196 GLY A O 1
ATOM 1578 N N . ILE A 1 197 ? 12.628 10.274 -19.118 1.00 87.75 197 ILE A N 1
ATOM 1579 C CA . ILE A 1 197 ? 11.420 9.485 -19.360 1.00 87.75 197 ILE A CA 1
ATOM 1580 C C . ILE A 1 197 ? 10.392 9.799 -18.258 1.00 87.75 197 ILE A C 1
ATOM 1582 O O . ILE A 1 197 ? 10.774 9.880 -17.085 1.00 87.75 197 ILE A O 1
ATOM 1586 N N . PRO A 1 198 ? 9.099 9.983 -18.592 1.00 90.50 198 PRO A N 1
ATOM 1587 C CA . PRO A 1 198 ? 8.027 10.030 -17.599 1.00 90.50 198 PRO A CA 1
ATOM 1588 C C . PRO A 1 198 ? 8.078 8.813 -16.670 1.00 90.50 198 PRO A C 1
ATOM 1590 O O . PRO A 1 198 ? 8.353 7.696 -17.112 1.00 90.50 198 PRO A O 1
ATOM 1593 N N . ILE A 1 199 ? 7.826 9.009 -15.375 1.00 90.38 199 ILE A N 1
ATOM 1594 C CA . ILE A 1 199 ? 8.013 7.947 -14.374 1.00 90.38 199 ILE A CA 1
ATOM 1595 C C . ILE A 1 199 ? 7.138 6.721 -14.667 1.00 90.38 199 ILE A C 1
ATOM 1597 O O . ILE A 1 199 ? 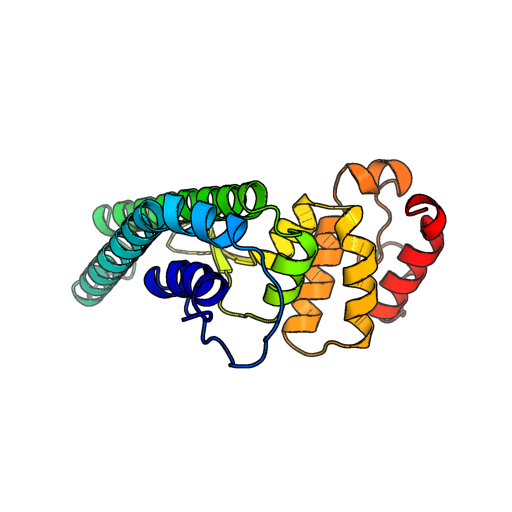7.571 5.587 -14.478 1.00 90.38 199 ILE A O 1
ATOM 1601 N N . GLU A 1 200 ? 5.940 6.948 -15.194 1.00 91.94 200 GLU A N 1
ATOM 1602 C CA . GLU A 1 200 ? 4.962 5.939 -15.585 1.00 91.94 200 GLU A CA 1
ATOM 1603 C C . GLU A 1 200 ? 5.486 5.097 -16.750 1.00 91.94 200 GLU A C 1
ATOM 1605 O O . GLU A 1 200 ? 5.463 3.868 -16.703 1.00 91.94 200 GLU A O 1
ATOM 1610 N N . GLN A 1 201 ? 6.048 5.754 -17.769 1.00 92.19 201 GLN A N 1
ATOM 1611 C CA . GLN A 1 201 ? 6.677 5.069 -18.895 1.00 92.19 201 GLN A CA 1
ATOM 1612 C C . GLN A 1 201 ? 7.911 4.277 -18.441 1.00 92.19 201 GLN A C 1
ATOM 1614 O O . GLN A 1 201 ? 8.124 3.163 -18.914 1.00 92.19 201 GLN A O 1
ATOM 1619 N N . GLY A 1 202 ? 8.681 4.800 -17.482 1.00 93.75 202 GLY A N 1
ATOM 1620 C CA . GLY A 1 202 ? 9.768 4.058 -16.845 1.00 93.75 202 GLY A CA 1
ATOM 1621 C C . GLY A 1 202 ? 9.283 2.761 -16.186 1.00 93.75 202 GLY A C 1
ATOM 1622 O O . GLY A 1 202 ? 9.893 1.711 -16.385 1.00 93.75 202 GLY A O 1
ATOM 1623 N N . TRP A 1 203 ? 8.165 2.808 -15.452 1.00 95.75 203 TRP A N 1
ATOM 1624 C CA . TRP A 1 203 ? 7.536 1.631 -14.835 1.00 95.75 203 TRP A CA 1
ATOM 1625 C C . TRP A 1 203 ? 7.047 0.600 -15.844 1.00 95.75 203 TRP A C 1
ATOM 1627 O O . TRP A 1 203 ? 7.333 -0.583 -15.659 1.00 95.75 203 TRP A O 1
ATOM 1637 N N . HIS A 1 204 ? 6.402 1.027 -16.928 1.00 95.38 204 HIS A N 1
ATOM 1638 C CA . HIS A 1 204 ? 6.018 0.128 -18.020 1.00 95.38 204 HIS A CA 1
ATOM 1639 C C . HIS A 1 204 ? 7.238 -0.530 -18.675 1.00 95.38 204 HIS A C 1
ATOM 1641 O O . HIS A 1 204 ? 7.283 -1.750 -18.806 1.00 95.38 204 HIS A O 1
ATOM 1647 N N . MET A 1 205 ? 8.279 0.244 -19.002 1.00 93.75 205 MET A N 1
ATOM 1648 C CA . MET A 1 205 ? 9.518 -0.289 -19.585 1.00 93.75 205 MET A CA 1
ATOM 1649 C C . MET A 1 205 ? 10.210 -1.303 -18.668 1.00 93.75 205 MET A C 1
ATOM 1651 O O . MET A 1 205 ? 10.680 -2.343 -19.130 1.00 93.75 205 MET A O 1
ATOM 1655 N N . TRP A 1 206 ? 10.282 -1.011 -17.369 1.00 95.31 206 TRP A N 1
ATOM 1656 C CA . TRP A 1 206 ? 10.863 -1.923 -16.389 1.00 95.31 206 TRP A CA 1
ATOM 1657 C C . TRP A 1 206 ? 10.040 -3.199 -16.232 1.00 95.31 206 TRP A C 1
ATOM 1659 O O . TRP A 1 206 ? 10.604 -4.292 -16.217 1.00 95.31 206 TRP A O 1
ATOM 1669 N N . PHE A 1 207 ? 8.713 -3.081 -16.166 1.00 95.81 207 PHE A N 1
ATOM 1670 C CA . PHE A 1 207 ? 7.837 -4.243 -16.092 1.00 95.81 207 PHE A CA 1
ATOM 1671 C C . PHE A 1 207 ? 7.991 -5.128 -17.333 1.00 95.81 207 PHE A C 1
ATOM 1673 O O . PHE A 1 207 ? 8.125 -6.343 -17.211 1.00 95.81 207 PHE A O 1
ATOM 1680 N N . ASP A 1 208 ? 8.079 -4.521 -18.516 1.00 94.75 208 ASP A N 1
ATOM 1681 C CA . ASP A 1 208 ? 8.272 -5.221 -19.785 1.00 94.75 208 ASP A CA 1
ATOM 1682 C C . ASP A 1 208 ? 9.619 -5.935 -19.865 1.00 94.75 208 ASP A C 1
ATOM 1684 O O . ASP A 1 208 ? 9.675 -7.098 -20.267 1.00 94.75 208 ASP A O 1
ATOM 1688 N N . LYS A 1 209 ? 10.691 -5.279 -19.408 1.00 94.62 209 LYS A N 1
ATOM 1689 C CA . LYS A 1 209 ? 12.044 -5.849 -19.328 1.00 94.62 209 LYS A CA 1
ATOM 1690 C C . LYS A 1 209 ? 12.091 -7.142 -18.510 1.00 94.62 209 LYS A C 1
ATOM 1692 O O . LYS A 1 209 ? 12.853 -8.042 -18.853 1.00 94.62 209 LYS A O 1
ATOM 1697 N N . TYR A 1 210 ? 11.291 -7.242 -17.448 1.00 95.38 210 TYR A N 1
ATOM 1698 C CA . TYR A 1 210 ? 11.277 -8.394 -16.542 1.00 95.38 210 TYR A CA 1
ATOM 1699 C C . TYR A 1 210 ? 10.019 -9.270 -16.664 1.00 95.38 210 TYR A C 1
ATOM 1701 O O . TYR A 1 210 ? 9.838 -10.191 -15.866 1.00 95.38 210 TYR A O 1
ATOM 1709 N N . ARG A 1 211 ? 9.156 -9.022 -17.656 1.00 92.94 211 ARG A N 1
ATOM 1710 C CA . ARG A 1 211 ? 7.802 -9.597 -17.760 1.00 92.94 211 ARG A CA 1
ATOM 1711 C C . ARG A 1 211 ? 7.767 -11.125 -17.685 1.00 92.94 211 ARG A C 1
ATOM 1713 O O . ARG A 1 211 ? 6.823 -11.690 -17.137 1.00 92.94 211 ARG A O 1
ATOM 1720 N N . ASP A 1 212 ? 8.799 -11.797 -18.190 1.00 94.31 212 ASP A N 1
ATOM 1721 C CA . ASP A 1 212 ? 8.903 -13.261 -18.181 1.00 94.31 212 ASP A CA 1
ATOM 1722 C C . ASP A 1 212 ? 8.919 -13.866 -16.770 1.00 94.31 212 ASP A C 1
ATOM 1724 O O . ASP A 1 212 ? 8.586 -15.036 -16.600 1.00 94.31 212 ASP A O 1
ATOM 1728 N N . HIS A 1 213 ? 9.227 -13.078 -15.737 1.00 93.06 213 HIS A N 1
ATOM 1729 C CA . HIS A 1 213 ? 9.163 -13.539 -14.356 1.00 93.06 213 HIS A CA 1
ATOM 1730 C C . HIS A 1 213 ? 7.732 -13.633 -13.805 1.00 93.06 213 HIS A C 1
ATOM 1732 O O . HIS A 1 213 ? 7.565 -14.197 -12.729 1.00 93.06 213 HIS A O 1
ATOM 1738 N N . TRP A 1 214 ? 6.707 -13.122 -14.492 1.00 86.31 214 TRP A N 1
ATOM 1739 C CA . TRP A 1 214 ? 5.299 -13.177 -14.058 1.00 86.31 214 TRP A CA 1
ATOM 1740 C C . TRP A 1 214 ? 4.447 -14.212 -14.809 1.00 86.31 214 TRP A C 1
ATOM 1742 O O . TRP A 1 214 ? 3.227 -14.214 -14.650 1.00 86.31 214 TRP A O 1
ATOM 1752 N N . ARG A 1 215 ? 5.080 -15.067 -15.619 1.00 71.88 215 ARG A N 1
ATOM 1753 C CA . ARG A 1 215 ? 4.434 -16.203 -16.288 1.00 71.88 215 ARG A CA 1
ATOM 1754 C C . ARG A 1 215 ? 4.412 -17.452 -15.417 1.00 71.88 215 ARG A C 1
ATOM 1756 O O . ARG A 1 215 ? 5.322 -17.596 -14.569 1.00 71.88 215 ARG A O 1
#

Sequence (215 aa):
MRTVIISALASILVGAGVYVWVNHTWEERYDDAVTDVVSTYQWQVDSLSNRIEVLNQELMRSIRAEHQKPTLDEYGKAMANEIHWLRAQLTRLVKQTVREAGVDPIRFYLSKLGDSTFVSHYGDFDKPLVFRIAAEELGEIGKPAIPPLIGMLDTTTGYTHRQVLYALLLAAQHNNVVAFTRGDYPPDKRRKEYQGIPIEQGWHMWFDKYRDHWR

pLDDT: mean 73.21, std 19.58, range [27.17, 97.62]